Protein AF-A0A1F8JLT3-F1 (afdb_monomer)

Structure (mmCIF, N/CA/C/O backbone):
data_AF-A0A1F8JLT3-F1
#
_entry.id   AF-A0A1F8JLT3-F1
#
loop_
_atom_site.group_PDB
_atom_site.id
_atom_site.type_symbol
_atom_site.label_atom_id
_atom_site.label_alt_id
_atom_site.label_comp_id
_atom_site.label_asym_id
_atom_site.label_entity_id
_atom_site.label_seq_id
_atom_site.pdbx_PDB_ins_code
_atom_site.Cartn_x
_atom_site.Cartn_y
_atom_site.Cartn_z
_atom_site.occupancy
_atom_site.B_iso_or_equiv
_atom_site.auth_seq_id
_atom_site.auth_comp_id
_atom_site.auth_asym_id
_atom_site.auth_atom_id
_atom_site.pdbx_PDB_model_num
ATOM 1 N N . MET A 1 1 ? -5.867 -8.011 -11.764 1.00 58.72 1 MET A N 1
ATOM 2 C CA . MET A 1 1 ? -4.613 -8.764 -11.540 1.00 58.72 1 MET A CA 1
ATOM 3 C C . MET A 1 1 ? -4.093 -8.375 -10.166 1.00 58.72 1 MET A C 1
ATOM 5 O O . MET A 1 1 ? -4.214 -7.196 -9.849 1.00 58.72 1 MET A O 1
ATOM 9 N N . PRO A 1 2 ? -3.633 -9.309 -9.318 1.00 86.50 2 PRO A N 1
ATOM 10 C CA . PRO A 1 2 ? -3.157 -8.950 -7.987 1.00 86.50 2 PRO A CA 1
ATOM 11 C C . PRO A 1 2 ? -1.851 -8.155 -8.093 1.00 86.50 2 PRO A C 1
ATOM 13 O O . PRO A 1 2 ? -0.928 -8.557 -8.801 1.00 86.50 2 PRO A O 1
ATOM 16 N N . PHE A 1 3 ? -1.768 -7.028 -7.391 1.00 95.50 3 PHE A N 1
ATOM 17 C CA . PHE A 1 3 ? -0.506 -6.310 -7.246 1.00 95.50 3 PHE A CA 1
ATOM 18 C C . PHE A 1 3 ? 0.412 -7.078 -6.295 1.00 95.50 3 PHE A C 1
ATOM 20 O O . PHE A 1 3 ? -0.010 -7.484 -5.214 1.00 95.50 3 PHE A O 1
ATOM 27 N N . ILE A 1 4 ? 1.669 -7.275 -6.687 1.00 95.69 4 ILE A N 1
ATOM 28 C CA . ILE A 1 4 ? 2.651 -8.049 -5.912 1.00 95.69 4 ILE A CA 1
ATOM 29 C C . ILE A 1 4 ? 3.620 -7.157 -5.136 1.00 95.69 4 ILE A C 1
ATOM 31 O O . ILE A 1 4 ? 4.160 -7.569 -4.112 1.00 95.69 4 ILE A O 1
ATOM 35 N N . THR A 1 5 ? 3.841 -5.929 -5.608 1.00 96.12 5 THR A N 1
ATOM 36 C CA . THR A 1 5 ? 4.682 -4.928 -4.944 1.00 96.12 5 THR A CA 1
ATOM 37 C C . THR A 1 5 ? 4.103 -3.539 -5.159 1.00 96.12 5 THR A C 1
ATOM 39 O O . THR A 1 5 ? 3.400 -3.293 -6.140 1.00 96.12 5 THR A O 1
ATOM 42 N N . ALA A 1 6 ? 4.389 -2.619 -4.244 1.00 97.00 6 ALA A N 1
ATOM 43 C CA . ALA A 1 6 ? 4.057 -1.216 -4.424 1.00 97.00 6 ALA A CA 1
ATOM 44 C C . ALA A 1 6 ? 5.095 -0.310 -3.756 1.00 97.00 6 ALA A C 1
ATOM 46 O O . ALA A 1 6 ? 5.805 -0.723 -2.836 1.00 97.00 6 ALA A O 1
ATOM 47 N N . LYS A 1 7 ? 5.190 0.941 -4.204 1.00 96.19 7 LYS A N 1
ATOM 48 C CA . LYS A 1 7 ? 6.088 1.941 -3.610 1.00 96.19 7 LYS A CA 1
ATOM 49 C C . LYS A 1 7 ? 5.542 3.355 -3.749 1.00 96.19 7 LYS A C 1
ATOM 51 O O . LYS A 1 7 ? 4.701 3.632 -4.604 1.00 96.19 7 LYS A O 1
ATOM 56 N N . GLU A 1 8 ? 6.066 4.252 -2.925 1.00 96.00 8 GLU A N 1
ATOM 57 C CA . GLU A 1 8 ? 5.862 5.688 -3.083 1.00 96.00 8 GLU A CA 1
ATOM 58 C C . GLU A 1 8 ? 6.399 6.167 -4.438 1.00 96.00 8 GLU A C 1
ATOM 60 O O . GLU A 1 8 ? 7.548 5.903 -4.802 1.00 96.00 8 GLU A O 1
ATOM 65 N N . GLY A 1 9 ? 5.544 6.857 -5.187 1.00 91.25 9 GLY A N 1
ATOM 66 C CA . GLY A 1 9 ? 5.901 7.577 -6.399 1.00 91.25 9 GLY A CA 1
ATOM 67 C C . GLY A 1 9 ? 6.029 9.081 -6.139 1.00 91.25 9 GLY A C 1
ATOM 68 O O . GLY A 1 9 ? 5.569 9.586 -5.107 1.00 91.25 9 GLY A O 1
ATOM 69 N N . PRO A 1 10 ? 6.634 9.830 -7.078 1.00 87.31 10 PRO A N 1
ATOM 70 C CA . PRO A 1 10 ? 6.715 11.280 -6.967 1.00 87.31 10 PRO A CA 1
ATOM 71 C C . PRO A 1 10 ? 5.308 11.896 -6.914 1.00 87.31 10 PRO A C 1
ATOM 73 O O . PRO A 1 10 ? 4.354 11.301 -7.424 1.00 87.31 10 PRO A O 1
ATOM 76 N N . PRO A 1 11 ? 5.146 13.081 -6.311 1.00 84.31 11 PRO A N 1
ATOM 77 C CA . PRO A 1 11 ? 3.884 13.798 -6.387 1.00 84.31 11 PRO A CA 1
ATOM 78 C C . PRO A 1 11 ? 3.574 14.226 -7.829 1.00 84.31 11 PRO A C 1
ATOM 80 O O . PRO A 1 11 ? 4.484 14.424 -8.637 1.00 84.31 11 PRO A O 1
ATOM 83 N N . ASN A 1 12 ? 2.287 14.422 -8.131 1.00 76.06 12 ASN A N 1
ATOM 84 C CA . ASN A 1 12 ? 1.867 15.041 -9.392 1.00 76.06 12 ASN A CA 1
ATOM 85 C C . ASN A 1 12 ? 2.505 16.431 -9.547 1.00 76.06 12 ASN A C 1
ATOM 87 O O . ASN A 1 12 ? 2.750 17.125 -8.556 1.00 76.06 12 ASN A O 1
ATOM 91 N N . VAL A 1 13 ? 2.741 16.867 -10.789 1.00 72.94 13 VAL A N 1
ATOM 92 C CA . VAL A 1 13 ? 3.295 18.200 -11.076 1.00 72.94 13 VAL A CA 1
ATOM 93 C C . VAL A 1 13 ? 2.426 19.274 -10.411 1.00 72.94 13 VAL A C 1
ATOM 95 O O . VAL A 1 13 ? 1.225 19.351 -10.650 1.00 72.94 13 VAL A O 1
ATOM 98 N N . GLY A 1 14 ? 3.031 20.090 -9.543 1.00 74.12 14 GLY A N 1
ATOM 99 C CA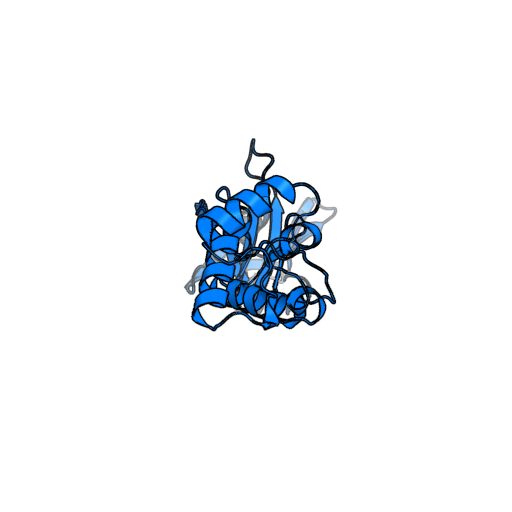 . GLY A 1 14 ? 2.331 21.135 -8.783 1.00 74.12 14 GLY A CA 1
ATOM 100 C C . GLY A 1 14 ? 1.616 20.658 -7.509 1.00 74.12 14 GLY A C 1
ATOM 101 O O . GLY A 1 14 ? 1.111 21.487 -6.754 1.00 74.12 14 GLY A O 1
ATOM 102 N N . SER A 1 15 ? 1.612 19.354 -7.219 1.00 80.19 15 SER A N 1
ATOM 103 C CA . SER A 1 15 ? 1.100 18.780 -5.973 1.00 80.19 15 SER A CA 1
ATOM 104 C C . SER A 1 15 ? 2.231 18.514 -4.976 1.00 80.19 15 SER A C 1
ATOM 106 O O . SER A 1 15 ? 3.380 18.279 -5.342 1.00 80.19 15 SER A O 1
ATOM 108 N N . LYS A 1 16 ? 1.901 18.531 -3.682 1.00 82.94 16 LYS A N 1
ATOM 109 C CA . LYS A 1 16 ? 2.777 18.02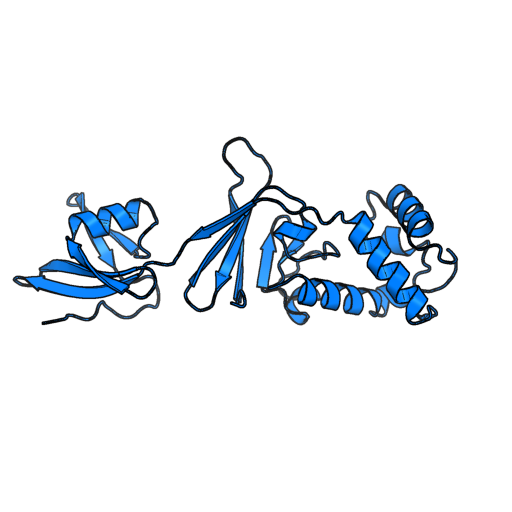7 -2.604 1.00 82.94 16 LYS A CA 1
ATOM 110 C C . LYS A 1 16 ? 2.390 16.615 -2.156 1.00 82.94 16 LYS A C 1
ATOM 112 O O . LYS A 1 16 ? 3.029 16.053 -1.272 1.00 82.94 16 LYS A O 1
ATOM 117 N N . ILE A 1 17 ? 1.312 16.069 -2.715 1.00 87.00 17 ILE A N 1
ATOM 118 C CA . ILE A 1 17 ? 0.771 14.765 -2.346 1.00 87.00 17 ILE A CA 1
ATOM 119 C C . ILE A 1 17 ? 1.458 13.710 -3.204 1.00 87.00 17 ILE A C 1
ATOM 121 O O . ILE A 1 17 ? 1.373 13.764 -4.427 1.00 87.00 17 ILE A O 1
ATOM 125 N N . TYR A 1 18 ? 2.124 12.759 -2.553 1.00 91.88 18 TYR A N 1
ATOM 126 C CA . TYR A 1 18 ? 2.757 11.624 -3.219 1.00 91.88 18 TYR A CA 1
ATOM 127 C C . TYR A 1 18 ? 1.741 10.764 -3.982 1.00 91.88 18 TYR A C 1
ATOM 129 O O . TYR A 1 18 ? 0.573 10.655 -3.591 1.00 91.88 18 TYR A O 1
ATOM 137 N N . THR A 1 19 ? 2.222 10.098 -5.027 1.00 95.44 19 THR A N 1
ATOM 138 C CA . THR A 1 19 ? 1.491 9.034 -5.723 1.00 95.44 19 THR A CA 1
ATOM 139 C C . THR A 1 19 ? 1.901 7.667 -5.186 1.00 95.44 19 THR A C 1
ATOM 141 O O . THR A 1 19 ? 2.877 7.538 -4.443 1.00 95.44 19 THR A O 1
ATOM 144 N N . VAL A 1 20 ? 1.156 6.627 -5.546 1.00 97.38 20 VAL A N 1
ATOM 145 C CA . VAL A 1 20 ? 1.525 5.242 -5.237 1.00 97.38 20 VAL A CA 1
ATOM 146 C C . VAL A 1 20 ? 1.605 4.452 -6.525 1.00 97.38 20 VAL A C 1
ATOM 148 O O . VAL A 1 20 ? 0.670 4.466 -7.316 1.00 97.38 20 VAL A O 1
ATOM 151 N N . GLN A 1 21 ? 2.724 3.764 -6.718 1.00 96.00 21 GLN A N 1
ATOM 152 C CA . GLN A 1 21 ? 2.971 2.906 -7.868 1.00 96.00 21 GLN A CA 1
ATOM 153 C C . GLN A 1 21 ? 2.787 1.455 -7.441 1.00 96.00 21 GLN A C 1
ATOM 155 O O . GLN A 1 21 ? 3.543 0.964 -6.601 1.00 96.00 21 GLN A O 1
ATOM 160 N N . TYR A 1 22 ? 1.791 0.789 -8.008 1.00 96.75 22 TYR A N 1
ATOM 161 C CA . TYR A 1 22 ? 1.525 -0.633 -7.841 1.00 96.75 22 TYR A CA 1
ATOM 162 C C . TYR A 1 22 ? 2.073 -1.407 -9.028 1.00 96.75 22 TYR A C 1
ATOM 164 O O . TYR A 1 22 ? 1.928 -0.942 -10.152 1.00 96.75 22 TYR A O 1
ATOM 172 N N . PHE A 1 23 ? 2.640 -2.588 -8.791 1.00 93.06 23 PHE A N 1
ATOM 173 C CA . PHE A 1 23 ? 3.174 -3.458 -9.837 1.00 93.06 23 PHE A CA 1
ATOM 174 C C . PHE A 1 23 ? 2.537 -4.841 -9.760 1.00 93.06 23 PHE A C 1
ATOM 176 O O . PHE A 1 23 ? 2.460 -5.429 -8.675 1.00 93.06 23 PHE A O 1
ATOM 183 N N . ASP A 1 24 ? 2.093 -5.363 -10.900 1.00 92.00 24 ASP A N 1
ATOM 184 C CA . ASP A 1 24 ? 1.629 -6.746 -11.022 1.00 92.00 24 ASP A CA 1
ATOM 185 C C . ASP A 1 24 ? 2.782 -7.720 -11.339 1.00 92.00 24 ASP A C 1
ATOM 187 O O . ASP A 1 24 ? 3.949 -7.334 -11.439 1.00 92.00 24 ASP A O 1
ATOM 191 N N . GLU A 1 25 ? 2.460 -9.008 -11.463 1.00 87.38 25 GLU A N 1
ATOM 192 C CA . GLU A 1 25 ? 3.425 -10.073 -11.775 1.00 87.38 25 GLU A CA 1
ATOM 193 C C . GLU A 1 25 ? 4.080 -9.951 -13.158 1.00 87.38 25 GLU A C 1
ATOM 195 O O . GLU A 1 25 ? 5.203 -10.415 -13.352 1.00 87.38 25 GLU A O 1
ATOM 200 N N . ASN A 1 26 ? 3.412 -9.282 -14.099 1.00 81.75 26 ASN A N 1
ATOM 201 C CA . ASN A 1 26 ? 3.936 -8.992 -15.432 1.00 81.75 26 ASN A CA 1
ATOM 202 C C . ASN A 1 26 ? 4.780 -7.704 -15.434 1.00 81.75 26 ASN A C 1
ATOM 204 O O . ASN A 1 26 ? 5.395 -7.344 -16.439 1.00 81.75 26 ASN A O 1
ATOM 208 N N . GLY A 1 27 ? 4.837 -7.021 -14.288 1.00 80.94 27 GLY A N 1
ATOM 209 C CA . GLY A 1 27 ? 5.508 -5.751 -14.077 1.00 80.94 27 GLY A CA 1
ATOM 210 C C . GLY A 1 27 ? 4.747 -4.551 -14.631 1.00 80.94 27 GLY A C 1
ATOM 211 O O . GLY A 1 27 ? 5.322 -3.462 -14.644 1.00 80.94 27 GLY A O 1
ATOM 212 N N . ASN A 1 28 ? 3.487 -4.720 -15.049 1.00 87.62 28 ASN A N 1
ATOM 213 C CA . ASN A 1 28 ? 2.622 -3.590 -15.374 1.00 87.62 28 ASN A CA 1
ATOM 214 C C . ASN A 1 28 ? 2.431 -2.738 -14.134 1.00 87.62 28 ASN A C 1
ATOM 216 O O . ASN A 1 28 ? 2.377 -3.251 -13.013 1.00 87.62 28 ASN A O 1
ATOM 220 N N . MET A 1 29 ? 2.288 -1.440 -14.351 1.00 90.69 29 MET A N 1
ATOM 221 C CA . MET A 1 29 ? 2.181 -0.470 -13.286 1.00 90.69 29 MET A CA 1
ATOM 222 C C . MET A 1 29 ? 0.799 0.178 -13.272 1.00 90.69 29 MET A C 1
ATOM 224 O O . MET A 1 29 ? 0.265 0.550 -14.312 1.00 90.69 29 MET A O 1
ATOM 228 N N . VAL A 1 30 ? 0.244 0.373 -12.081 1.00 94.56 30 VAL A N 1
ATOM 229 C CA . VAL A 1 30 ? -0.857 1.315 -11.850 1.00 94.56 30 VAL A CA 1
ATOM 230 C C . VAL A 1 30 ? -0.351 2.430 -10.951 1.00 94.56 30 VAL A C 1
ATOM 232 O O . VAL A 1 30 ? 0.200 2.166 -9.881 1.00 94.56 30 VAL A O 1
ATOM 235 N N . ILE A 1 31 ? -0.537 3.678 -11.368 1.00 94.31 31 ILE A N 1
ATOM 236 C CA . ILE A 1 31 ? -0.246 4.855 -10.553 1.00 94.31 31 ILE A CA 1
ATOM 237 C C . ILE A 1 31 ? -1.555 5.361 -9.962 1.00 94.31 31 ILE A C 1
ATOM 239 O O . ILE A 1 31 ? -2.446 5.780 -10.692 1.00 94.31 31 ILE A O 1
ATOM 243 N N . ARG A 1 32 ? -1.654 5.366 -8.631 1.00 96.75 32 ARG A N 1
ATOM 244 C CA . ARG A 1 32 ? -2.723 6.053 -7.903 1.00 96.75 32 ARG A CA 1
ATOM 245 C C . ARG A 1 32 ? -2.279 7.447 -7.512 1.00 96.75 32 ARG A C 1
ATOM 247 O O . ARG A 1 32 ? -1.306 7.609 -6.767 1.00 96.75 32 ARG A O 1
ATOM 254 N N . SER A 1 33 ? -3.023 8.446 -7.957 1.00 94.56 33 SER A N 1
ATOM 255 C CA . SER A 1 33 ? -2.787 9.847 -7.630 1.00 94.56 33 SER A CA 1
ATOM 256 C C . SER A 1 33 ? -4.051 10.516 -7.093 1.00 94.56 33 SER A C 1
ATOM 258 O O . SER A 1 33 ? -5.149 9.972 -7.202 1.00 94.56 33 SER A O 1
ATOM 260 N N . ASP A 1 34 ? -3.892 11.660 -6.426 1.00 92.69 34 ASP A N 1
ATOM 261 C CA . ASP A 1 34 ? -4.982 12.344 -5.719 1.00 92.69 34 ASP A CA 1
ATOM 262 C C . ASP A 1 34 ? -5.729 11.410 -4.744 1.00 92.69 34 ASP A C 1
ATOM 264 O O . ASP A 1 34 ? -5.133 10.491 -4.176 1.00 92.69 34 ASP A O 1
ATOM 268 N N . GLY A 1 35 ? -7.007 11.667 -4.460 1.00 94.44 35 GLY A N 1
ATOM 269 C CA . GLY A 1 35 ? -7.783 10.871 -3.506 1.00 94.44 35 GLY A CA 1
ATOM 270 C C . GLY A 1 35 ? -7.246 10.938 -2.069 1.00 94.44 35 GLY A C 1
ATOM 271 O O . GLY A 1 35 ? -6.424 11.790 -1.705 1.00 94.44 35 GLY A O 1
ATOM 272 N N . SER A 1 36 ? -7.725 10.040 -1.214 1.00 96.12 36 SER A N 1
ATOM 273 C CA . SER A 1 36 ? -7.246 9.928 0.161 1.00 96.12 36 SER A CA 1
ATOM 274 C C . SER A 1 36 ? -6.054 8.988 0.287 1.00 96.12 36 SER A C 1
ATOM 276 O O . SER A 1 36 ? -5.791 8.134 -0.560 1.00 96.12 36 SER A O 1
ATOM 278 N N . LYS A 1 37 ? -5.323 9.145 1.393 1.00 95.56 37 LYS A N 1
ATOM 279 C CA . LYS A 1 37 ? -4.204 8.269 1.746 1.00 95.56 37 LYS A CA 1
ATOM 280 C C . LYS A 1 37 ? -4.643 6.806 1.879 1.00 95.56 37 LYS A C 1
ATOM 282 O O . LYS A 1 37 ? -3.958 5.926 1.367 1.00 95.56 37 LYS A O 1
ATOM 287 N N . ALA A 1 38 ? -5.793 6.578 2.516 1.00 97.38 38 ALA A N 1
ATOM 288 C CA . ALA A 1 38 ? -6.368 5.250 2.689 1.00 97.38 38 ALA A CA 1
ATOM 289 C C . ALA A 1 38 ? -6.614 4.568 1.334 1.00 97.38 38 ALA A C 1
ATOM 291 O O . ALA A 1 38 ? -6.184 3.433 1.142 1.00 97.38 38 ALA A O 1
ATOM 292 N N . TRP A 1 39 ? -7.200 5.288 0.369 1.00 98.12 39 TRP A N 1
ATOM 293 C CA . TRP A 1 39 ? -7.436 4.770 -0.982 1.00 98.12 39 TRP A CA 1
ATOM 294 C C . TRP A 1 39 ? -6.134 4.526 -1.754 1.00 98.12 39 TRP A C 1
ATOM 296 O O . TRP A 1 39 ? -5.913 3.426 -2.268 1.00 98.12 39 TRP A O 1
ATOM 306 N N . ARG A 1 40 ? -5.223 5.511 -1.789 1.00 97.75 40 ARG A N 1
ATOM 307 C CA . ARG A 1 40 ? -3.945 5.370 -2.510 1.00 97.75 40 ARG A CA 1
ATOM 308 C C . ARG A 1 40 ? -3.134 4.176 -2.032 1.00 97.75 40 ARG A C 1
ATOM 310 O O . ARG A 1 40 ? -2.453 3.577 -2.851 1.00 97.75 40 ARG A O 1
ATOM 317 N N . ASN A 1 41 ? -3.234 3.816 -0.753 1.00 98.25 41 ASN A N 1
ATOM 318 C CA . ASN A 1 41 ? -2.467 2.734 -0.137 1.00 98.25 41 ASN A CA 1
ATOM 319 C C . ASN A 1 41 ? -3.252 1.419 0.025 1.00 98.25 41 ASN A C 1
ATOM 321 O O . ASN A 1 41 ? -2.723 0.488 0.631 1.00 98.25 41 ASN A O 1
ATOM 325 N N . ASN A 1 42 ? -4.509 1.332 -0.434 1.00 98.38 42 ASN A N 1
ATOM 326 C CA . ASN A 1 42 ? -5.396 0.202 -0.114 1.00 98.38 42 ASN A CA 1
ATOM 327 C C . ASN A 1 42 ? -5.442 -0.106 1.394 1.00 98.38 42 ASN A C 1
ATOM 329 O O . ASN A 1 42 ? -5.485 -1.252 1.829 1.0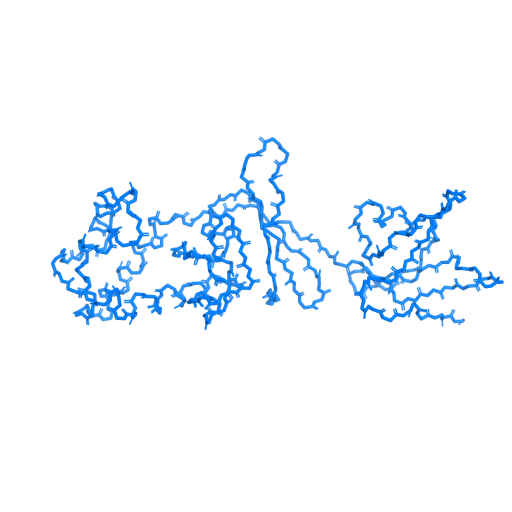0 98.38 42 ASN A O 1
ATOM 333 N N . ASN A 1 43 ? -5.389 0.934 2.220 1.00 98.44 43 ASN A N 1
ATOM 334 C CA . ASN A 1 43 ? -5.210 0.826 3.659 1.00 98.44 43 ASN A CA 1
ATOM 335 C C . ASN A 1 43 ? -6.346 1.564 4.379 1.00 98.44 43 ASN A C 1
ATOM 337 O O . ASN A 1 43 ? -6.147 2.694 4.831 1.00 98.44 43 ASN A O 1
ATOM 341 N N . PRO A 1 44 ? -7.539 0.947 4.501 1.00 97.81 44 PRO A N 1
ATOM 342 C CA . PRO A 1 44 ? -8.707 1.574 5.123 1.00 97.81 44 PRO A CA 1
ATOM 343 C C . PRO A 1 44 ? -8.496 2.003 6.579 1.00 97.81 44 PRO A C 1
ATOM 345 O O . PRO A 1 44 ? -9.218 2.861 7.066 1.00 97.81 44 PRO A O 1
ATOM 348 N N . GLY A 1 45 ? -7.518 1.409 7.272 1.00 97.06 45 GLY A N 1
ATOM 349 C CA . GLY A 1 45 ? -7.156 1.766 8.642 1.00 97.06 45 GLY A CA 1
ATOM 350 C C . GLY A 1 45 ? -5.962 2.716 8.762 1.00 97.06 45 GLY A C 1
ATOM 351 O O . GLY A 1 45 ? -5.540 2.964 9.885 1.00 97.06 45 GLY A O 1
ATOM 352 N N . ASN A 1 46 ? -5.361 3.178 7.657 1.00 97.25 46 ASN A N 1
ATOM 353 C CA . ASN A 1 46 ? -4.098 3.933 7.655 1.00 97.25 46 ASN A CA 1
ATOM 354 C C . ASN A 1 46 ? -3.018 3.325 8.583 1.00 97.25 46 ASN A C 1
ATOM 356 O O . ASN A 1 46 ? -2.296 4.022 9.291 1.00 97.25 46 ASN A O 1
ATOM 360 N N . ILE A 1 47 ? -2.893 1.994 8.572 1.00 97.12 47 ILE A N 1
ATOM 361 C CA . ILE A 1 47 ? -1.912 1.253 9.370 1.00 97.12 47 ILE A CA 1
ATOM 362 C C . ILE A 1 47 ? -0.495 1.693 8.981 1.00 97.12 47 ILE A C 1
ATOM 364 O O . ILE A 1 47 ? -0.110 1.611 7.811 1.00 97.12 47 ILE A O 1
ATOM 368 N N . VAL A 1 48 ? 0.294 2.112 9.972 1.00 95.62 48 VAL A N 1
ATOM 369 C CA . VAL A 1 48 ? 1.693 2.531 9.800 1.00 95.62 48 VAL A CA 1
ATOM 370 C C . VAL A 1 48 ? 2.557 1.364 9.320 1.00 95.62 48 VAL A C 1
ATOM 372 O O . VAL A 1 48 ? 2.443 0.233 9.805 1.00 95.62 48 VAL A O 1
ATOM 375 N N . TYR A 1 49 ? 3.456 1.640 8.376 1.00 95.94 49 TYR A N 1
ATOM 376 C CA . TYR A 1 49 ? 4.380 0.631 7.875 1.00 95.94 49 TYR A CA 1
ATOM 377 C C . TYR A 1 49 ? 5.568 0.416 8.813 1.00 95.94 49 TYR A C 1
ATOM 379 O O . TYR A 1 49 ? 6.208 1.353 9.283 1.00 95.94 49 TYR A O 1
ATOM 387 N N . ASN A 1 50 ? 5.932 -0.849 8.997 1.00 90.31 50 ASN A N 1
ATOM 388 C CA . ASN A 1 50 ? 7.224 -1.258 9.528 1.00 90.31 50 ASN A CA 1
ATOM 389 C C . ASN A 1 50 ? 7.667 -2.500 8.743 1.00 90.31 50 ASN A C 1
ATOM 391 O O . ASN A 1 50 ? 6.904 -3.460 8.640 1.00 90.31 50 ASN A O 1
ATOM 395 N N . SER A 1 51 ? 8.891 -2.486 8.206 1.00 76.38 51 SER A N 1
ATOM 396 C CA . SER A 1 51 ? 9.419 -3.508 7.286 1.00 76.38 51 SER A CA 1
ATOM 397 C C . SER A 1 51 ? 9.531 -4.914 7.881 1.00 76.38 51 SER A C 1
ATOM 399 O O . SER A 1 51 ? 9.617 -5.888 7.141 1.00 76.38 51 SER A O 1
ATOM 401 N N . ARG A 1 52 ? 9.499 -5.048 9.210 1.00 82.94 52 ARG A N 1
ATOM 402 C CA . ARG A 1 52 ? 9.404 -6.340 9.923 1.00 82.94 52 ARG A CA 1
ATOM 403 C C . ARG A 1 52 ? 8.174 -6.395 10.833 1.00 82.94 52 ARG A C 1
ATOM 405 O O . ARG A 1 52 ? 8.097 -7.173 11.786 1.00 82.94 52 ARG A O 1
ATOM 412 N N . GLY A 1 53 ? 7.230 -5.499 10.578 1.00 92.31 53 GLY A N 1
ATOM 413 C CA . GLY A 1 53 ? 6.116 -5.197 11.451 1.00 92.31 53 GLY A CA 1
ATOM 414 C C . GLY A 1 53 ? 4.872 -6.026 11.185 1.00 92.31 53 GLY A C 1
ATOM 415 O O . GLY A 1 53 ? 4.845 -6.976 10.406 1.00 92.31 53 GLY A O 1
ATOM 416 N N . PHE A 1 54 ? 3.819 -5.615 11.880 1.00 96.19 54 PHE A N 1
ATOM 417 C CA . PHE A 1 54 ? 2.486 -6.192 11.804 1.00 96.19 54 PHE A CA 1
ATOM 418 C C . PHE A 1 54 ? 1.921 -6.191 10.374 1.00 96.19 54 PHE A C 1
ATOM 420 O O . PHE A 1 54 ? 1.494 -7.235 9.898 1.00 96.19 54 PHE A O 1
ATOM 427 N N . ALA A 1 55 ? 1.993 -5.055 9.670 1.00 97.00 55 ALA A N 1
ATOM 428 C CA . ALA A 1 55 ? 1.400 -4.908 8.340 1.00 97.00 55 ALA A CA 1
ATOM 429 C C . ALA A 1 55 ? 1.999 -5.876 7.302 1.00 97.00 55 ALA A C 1
ATOM 431 O O . ALA A 1 55 ? 1.260 -6.488 6.539 1.00 97.00 55 ALA A O 1
ATOM 432 N N . VAL A 1 56 ? 3.322 -6.086 7.319 1.00 96.75 56 VAL A N 1
ATOM 433 C CA . VAL A 1 56 ? 4.004 -7.036 6.416 1.00 96.75 56 VAL A CA 1
ATOM 434 C C . VAL A 1 56 ? 3.523 -8.469 6.653 1.00 96.75 56 VAL A C 1
ATOM 436 O O . VAL A 1 56 ? 3.228 -9.185 5.703 1.00 96.75 56 VAL A O 1
ATOM 439 N N . ARG A 1 57 ? 3.339 -8.878 7.917 1.00 97.31 57 ARG A N 1
ATOM 440 C CA . ARG A 1 57 ? 2.780 -10.203 8.257 1.00 97.31 57 ARG A CA 1
ATOM 441 C C . ARG A 1 57 ? 1.312 -10.372 7.858 1.00 97.31 57 ARG A C 1
ATOM 443 O O . ARG A 1 57 ? 0.786 -11.477 7.964 1.00 97.31 57 ARG A O 1
ATOM 450 N N . HIS A 1 58 ? 0.645 -9.298 7.447 1.00 97.88 58 HIS A N 1
ATOM 451 C CA . HIS A 1 58 ? -0.756 -9.286 7.027 1.00 97.88 58 HIS A CA 1
ATOM 452 C C . HIS A 1 58 ? -0.924 -8.774 5.594 1.00 97.88 58 HIS A C 1
ATOM 454 O O . HIS A 1 58 ? -1.964 -8.225 5.248 1.00 97.88 58 HIS A O 1
ATOM 460 N N . GLY A 1 59 ? 0.097 -8.977 4.758 1.00 97.31 59 GLY A N 1
ATOM 461 C CA . GLY A 1 59 ? -0.022 -8.807 3.313 1.00 97.31 59 GLY A CA 1
ATOM 462 C C . GLY A 1 59 ? 0.328 -7.420 2.790 1.00 97.31 59 GLY A C 1
ATOM 463 O O . GLY A 1 59 ? -0.011 -7.120 1.653 1.00 97.31 59 GLY A O 1
ATOM 464 N N . ALA A 1 60 ? 0.993 -6.561 3.567 1.00 98.12 60 ALA A N 1
ATOM 465 C CA . ALA A 1 60 ? 1.526 -5.323 3.004 1.00 98.12 60 ALA A CA 1
ATOM 466 C C . ALA A 1 60 ? 2.609 -5.624 1.950 1.00 98.12 60 ALA A C 1
ATOM 468 O O . ALA A 1 60 ? 3.538 -6.389 2.208 1.00 98.12 60 ALA A O 1
ATOM 469 N N . ILE A 1 61 ? 2.504 -4.970 0.795 1.00 97.81 61 ILE A N 1
ATOM 470 C CA . ILE A 1 61 ? 3.373 -5.135 -0.384 1.00 97.81 61 ILE A CA 1
ATOM 471 C C . ILE A 1 61 ? 4.290 -3.926 -0.623 1.00 97.81 61 ILE A C 1
ATOM 473 O O . ILE A 1 61 ? 5.018 -3.871 -1.614 1.00 97.81 61 ILE A O 1
ATOM 477 N N . GLY A 1 62 ? 4.239 -2.932 0.265 1.00 97.44 62 GLY A N 1
ATOM 478 C CA . GLY A 1 62 ? 4.982 -1.689 0.118 1.00 97.44 62 GLY A CA 1
ATOM 479 C C . GLY A 1 62 ? 4.683 -0.669 1.206 1.00 97.44 62 GLY A C 1
ATOM 480 O O . GLY A 1 62 ? 3.954 -0.941 2.165 1.00 97.44 62 GLY A O 1
ATOM 481 N N . SER A 1 63 ? 5.229 0.532 1.030 1.00 97.56 63 SER A N 1
ATOM 482 C CA . SER A 1 63 ? 4.916 1.689 1.863 1.00 97.56 63 SER A CA 1
ATOM 483 C C . SER A 1 63 ? 4.949 3.008 1.092 1.00 97.56 63 SER A C 1
ATOM 485 O O . SER A 1 63 ? 5.707 3.160 0.132 1.00 97.56 63 SER A O 1
ATOM 487 N N . ALA A 1 64 ? 4.113 3.954 1.528 1.00 96.56 64 ALA A N 1
ATOM 488 C CA . ALA A 1 64 ? 4.108 5.339 1.062 1.00 96.56 64 ALA A CA 1
ATOM 489 C C . ALA A 1 64 ? 3.549 6.287 2.134 1.00 96.56 64 ALA A C 1
ATOM 491 O O . ALA A 1 64 ? 2.592 5.974 2.852 1.00 96.56 64 ALA A O 1
ATOM 492 N N . GLY A 1 65 ? 4.169 7.456 2.284 1.00 93.62 65 GLY A N 1
ATOM 493 C CA . GLY A 1 65 ? 3.842 8.467 3.286 1.00 93.62 65 GLY A CA 1
ATOM 494 C C . GLY A 1 65 ? 3.807 7.930 4.716 1.00 93.62 65 GLY A C 1
ATOM 495 O O . GLY A 1 65 ? 2.923 8.318 5.483 1.00 93.62 65 GLY A O 1
ATOM 496 N N . GLY A 1 66 ? 4.704 6.989 5.032 1.00 93.94 66 GLY A N 1
ATOM 497 C CA . GLY A 1 66 ? 4.800 6.307 6.328 1.00 93.94 66 GLY A CA 1
ATOM 498 C C . GLY A 1 66 ? 3.770 5.195 6.572 1.00 93.94 66 GLY A C 1
ATOM 499 O O . GLY A 1 66 ? 3.849 4.514 7.593 1.00 93.94 66 GLY A O 1
ATOM 500 N N . MET A 1 67 ? 2.829 4.969 5.655 1.00 96.56 67 MET A N 1
ATOM 501 C CA . MET A 1 67 ? 1.777 3.959 5.807 1.00 96.56 67 MET A CA 1
ATOM 502 C C . MET A 1 67 ? 2.075 2.708 4.992 1.00 96.56 67 MET A C 1
ATOM 504 O O . MET A 1 67 ? 2.792 2.759 3.992 1.00 96.56 67 MET A O 1
ATOM 508 N N . ALA A 1 68 ? 1.522 1.578 5.427 1.00 98.31 68 ALA A N 1
ATOM 509 C CA . ALA A 1 68 ? 1.587 0.332 4.679 1.00 98.31 68 ALA A CA 1
ATOM 510 C C . ALA A 1 68 ? 0.714 0.417 3.426 1.00 98.31 68 ALA A C 1
ATOM 512 O O . ALA A 1 68 ? -0.367 1.006 3.475 1.00 98.31 68 ALA A O 1
ATOM 513 N N . ILE A 1 69 ? 1.179 -0.192 2.338 1.00 98.56 69 ILE A N 1
ATOM 514 C CA . ILE A 1 69 ? 0.400 -0.398 1.118 1.00 98.56 69 ILE A CA 1
ATOM 515 C C . ILE A 1 69 ? -0.015 -1.866 1.048 1.00 98.56 69 ILE A C 1
ATOM 517 O O . ILE A 1 69 ? 0.839 -2.742 1.191 1.00 98.56 69 ILE A O 1
ATOM 521 N N . PHE A 1 70 ? -1.295 -2.136 0.807 1.00 98.44 70 PHE A N 1
ATOM 522 C CA . PHE A 1 70 ? -1.834 -3.487 0.617 1.00 98.44 70 PHE A CA 1
ATOM 523 C C . PHE A 1 70 ? -2.169 -3.751 -0.862 1.00 98.44 70 PHE A C 1
ATOM 525 O O . PHE A 1 70 ? -2.370 -2.801 -1.621 1.00 98.44 70 PHE A O 1
ATOM 532 N N . PRO A 1 71 ? -2.226 -5.019 -1.306 1.00 97.81 71 PRO A N 1
ATOM 533 C CA . PRO A 1 71 ? -2.521 -5.356 -2.700 1.00 97.81 71 PRO A CA 1
ATOM 534 C C . PRO A 1 71 ? -3.936 -4.950 -3.116 1.00 97.81 71 PRO A C 1
ATOM 536 O O . PRO A 1 71 ? -4.161 -4.585 -4.264 1.00 97.81 71 PRO A O 1
ATOM 539 N N . ASP A 1 72 ? -4.876 -4.959 -2.175 1.00 97.62 72 ASP A N 1
ATOM 540 C CA . ASP A 1 72 ? -6.261 -4.558 -2.373 1.00 97.62 72 ASP A CA 1
ATOM 541 C C . ASP A 1 72 ? -6.884 -4.093 -1.048 1.00 97.62 72 ASP A C 1
ATOM 543 O O . ASP A 1 72 ? -6.343 -4.313 0.043 1.00 97.62 72 ASP A O 1
ATOM 547 N N . GLU A 1 73 ? -8.031 -3.423 -1.152 1.00 97.19 73 GLU A N 1
ATOM 548 C CA . GLU A 1 73 ? -8.783 -2.907 -0.006 1.00 97.19 73 GLU A CA 1
ATOM 549 C C . GLU A 1 73 ? -9.167 -4.011 0.992 1.00 97.19 73 GLU A C 1
ATOM 551 O O . GLU A 1 73 ? -9.094 -3.807 2.206 1.00 97.19 73 GLU A O 1
ATOM 556 N N . SER A 1 74 ? -9.557 -5.190 0.495 1.00 97.75 74 SER A N 1
ATOM 557 C CA . SER A 1 74 ? -9.983 -6.325 1.325 1.00 97.75 74 SER A CA 1
ATOM 558 C C . SER A 1 74 ? -8.857 -6.791 2.246 1.00 97.75 74 SER A C 1
ATOM 560 O O . SER A 1 74 ? -9.068 -7.011 3.441 1.00 97.75 74 SER A O 1
ATOM 562 N N . THR A 1 75 ? -7.641 -6.871 1.717 1.00 98.44 75 THR A N 1
ATOM 563 C CA . THR A 1 75 ? -6.441 -7.249 2.459 1.00 98.44 75 THR A CA 1
ATOM 564 C C . THR A 1 75 ? -6.120 -6.205 3.529 1.00 98.44 75 THR A C 1
ATOM 566 O O . THR A 1 75 ? -5.922 -6.557 4.695 1.00 98.44 75 THR A O 1
ATOM 569 N N . GLY A 1 76 ? -6.165 -4.912 3.188 1.00 98.19 76 GLY A N 1
ATOM 570 C CA . GLY A 1 76 ? -5.972 -3.835 4.165 1.00 98.19 76 GLY A CA 1
ATOM 571 C C . GLY A 1 76 ? -7.032 -3.818 5.272 1.00 98.19 76 GLY A C 1
ATOM 572 O O . GLY A 1 76 ? -6.716 -3.624 6.448 1.00 98.19 76 GLY A O 1
ATOM 573 N N . ARG A 1 77 ? -8.292 -4.100 4.927 1.00 98.31 77 ARG A N 1
ATOM 574 C CA . ARG A 1 77 ? -9.401 -4.238 5.883 1.00 98.31 77 ARG A CA 1
ATOM 575 C C . ARG A 1 77 ? -9.201 -5.424 6.825 1.00 98.31 77 ARG A C 1
ATOM 577 O O . ARG A 1 77 ? -9.419 -5.299 8.031 1.00 98.31 77 ARG A O 1
ATOM 584 N N . GLN A 1 78 ? -8.756 -6.568 6.309 1.00 98.56 78 GLN A N 1
ATOM 585 C CA . GLN A 1 78 ? -8.422 -7.729 7.137 1.00 98.56 78 GLN A CA 1
ATOM 586 C C . GLN A 1 78 ? -7.260 -7.427 8.090 1.00 98.56 78 GLN A C 1
ATOM 588 O O . GLN A 1 78 ? -7.321 -7.805 9.263 1.00 98.56 78 GLN A O 1
ATOM 593 N N . ALA A 1 79 ? -6.249 -6.680 7.637 1.00 98.44 79 ALA A N 1
ATOM 594 C CA . ALA A 1 79 ? -5.163 -6.224 8.498 1.00 98.44 79 ALA A CA 1
ATOM 595 C C . ALA A 1 79 ? -5.665 -5.300 9.623 1.00 98.44 79 ALA A C 1
ATOM 597 O O . ALA A 1 79 ? -5.240 -5.458 10.769 1.00 98.44 79 ALA A O 1
ATOM 598 N N . LEU A 1 80 ? -6.612 -4.396 9.344 1.00 98.31 80 LEU A N 1
ATOM 599 C CA . LEU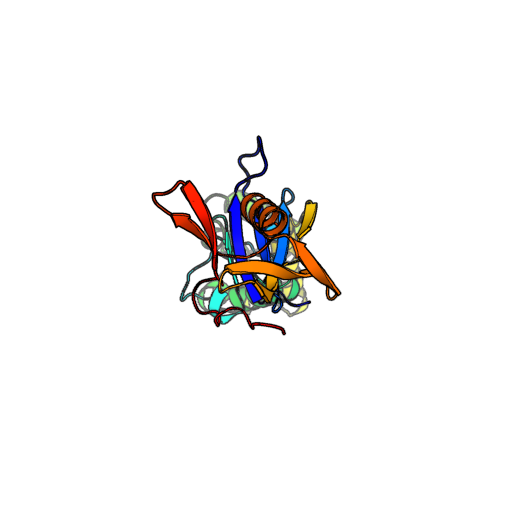 A 1 80 ? -7.258 -3.563 10.368 1.00 98.31 80 LEU A CA 1
ATOM 600 C C . LEU A 1 80 ? -8.003 -4.417 11.403 1.00 98.31 80 LEU A C 1
ATOM 602 O O . LEU A 1 80 ? -7.810 -4.246 12.608 1.00 98.31 80 LEU A O 1
ATOM 606 N N . ILE A 1 81 ? -8.813 -5.377 10.951 1.00 98.50 81 ILE A N 1
ATOM 607 C CA . ILE A 1 81 ? -9.533 -6.302 11.841 1.00 98.50 81 ILE A CA 1
ATOM 608 C C . ILE A 1 81 ? -8.550 -7.058 12.741 1.00 98.50 81 ILE A C 1
ATOM 610 O O . ILE A 1 81 ? -8.768 -7.166 13.950 1.00 98.50 81 ILE A O 1
ATOM 614 N N . ALA A 1 82 ? -7.460 -7.570 12.169 1.00 98.31 82 ALA A N 1
ATOM 615 C CA . ALA A 1 82 ? -6.431 -8.270 12.922 1.00 98.31 82 ALA A CA 1
ATOM 616 C C . ALA A 1 82 ? -5.731 -7.346 13.935 1.00 98.31 82 ALA A C 1
ATOM 618 O O . ALA A 1 82 ? -5.446 -7.778 15.052 1.00 98.31 82 ALA A O 1
ATOM 619 N N . LEU A 1 83 ? -5.514 -6.068 13.594 1.00 97.69 83 LEU A N 1
ATOM 620 C CA . LEU A 1 83 ? -4.836 -5.098 14.459 1.00 97.69 83 LEU A CA 1
ATOM 621 C C . LEU A 1 83 ? -5.642 -4.866 15.735 1.00 97.69 83 LEU A C 1
ATOM 623 O O . LEU A 1 83 ? -5.112 -4.985 16.842 1.00 97.69 83 LEU A O 1
ATOM 627 N N . LEU A 1 84 ? -6.942 -4.619 15.570 1.00 97.81 84 LEU A N 1
ATOM 628 C CA . LEU A 1 84 ? -7.889 -4.402 16.665 1.00 97.81 84 LEU A CA 1
ATOM 629 C C . LEU A 1 84 ? -8.054 -5.644 17.559 1.00 97.81 84 LEU A C 1
ATOM 631 O O . LEU A 1 84 ? -8.454 -5.526 18.717 1.00 97.81 84 LEU A O 1
ATOM 635 N N . LYS A 1 85 ? -7.704 -6.833 17.049 1.00 97.38 85 LYS A N 1
ATOM 636 C CA . LYS A 1 85 ? -7.690 -8.101 17.793 1.00 97.38 85 LYS A CA 1
ATOM 637 C C . LYS A 1 85 ? -6.358 -8.410 18.484 1.00 97.38 85 LYS A C 1
ATOM 639 O O . LYS A 1 85 ? -6.264 -9.414 19.184 1.00 97.38 85 LYS A O 1
ATOM 644 N N . THR A 1 86 ? -5.329 -7.580 18.342 1.00 97.25 86 THR A N 1
ATOM 645 C CA . THR A 1 86 ? -4.092 -7.767 19.116 1.00 97.25 86 THR A CA 1
ATOM 646 C C . THR A 1 86 ? -4.308 -7.406 20.589 1.00 97.25 86 THR A C 1
ATOM 648 O O . THR A 1 86 ? -5.137 -6.553 20.916 1.00 97.25 86 THR A O 1
ATOM 651 N N . ALA A 1 87 ? -3.531 -8.014 21.494 1.00 96.12 87 ALA A N 1
ATOM 652 C CA . ALA A 1 87 ? -3.636 -7.788 22.944 1.00 96.12 87 ALA A CA 1
ATOM 653 C C . ALA A 1 87 ? -3.530 -6.303 23.340 1.00 96.12 87 ALA A C 1
ATOM 655 O O . ALA A 1 87 ? -4.098 -5.851 24.334 1.00 96.12 87 ALA A O 1
ATOM 656 N N . ASP A 1 88 ? -2.805 -5.539 22.531 1.00 94.25 88 ASP A N 1
ATOM 657 C CA . ASP A 1 88 ? -2.542 -4.126 22.727 1.00 94.25 88 ASP A CA 1
ATOM 658 C C . ASP A 1 88 ? -3.742 -3.218 22.450 1.00 94.25 88 ASP A C 1
ATOM 660 O O . ASP A 1 88 ? -3.828 -2.149 23.054 1.00 94.25 88 ASP A O 1
ATOM 664 N N . TYR A 1 89 ? -4.656 -3.650 21.579 1.00 97.00 89 TYR A N 1
ATOM 665 C CA . TYR A 1 89 ? -5.905 -2.950 21.278 1.00 97.00 89 TYR A CA 1
ATOM 666 C C . TYR A 1 89 ? -7.081 -3.547 22.046 1.00 97.00 89 TYR A C 1
ATOM 668 O O . TYR A 1 89 ? -7.880 -2.814 22.612 1.00 97.00 89 TYR A O 1
ATOM 676 N N . GLN A 1 90 ? -7.149 -4.872 22.168 1.00 97.19 90 GLN A N 1
ATOM 677 C CA . GLN A 1 90 ? -8.248 -5.582 22.827 1.00 97.19 90 GLN A CA 1
ATOM 678 C C . GLN A 1 90 ? -8.548 -5.127 24.264 1.00 97.19 90 GLN A C 1
ATOM 680 O O . GLN A 1 90 ? -9.690 -5.224 24.719 1.00 97.19 90 GLN A O 1
ATOM 685 N N . LYS A 1 91 ? -7.528 -4.648 24.985 1.00 97.62 91 LYS A N 1
ATOM 686 C CA . LYS A 1 91 ? -7.641 -4.144 26.361 1.00 97.62 91 LYS A CA 1
ATOM 687 C C . LYS A 1 91 ? -8.108 -2.689 26.469 1.00 97.62 91 LYS A C 1
ATOM 689 O O . LYS A 1 91 ? -8.335 -2.237 27.584 1.00 97.62 91 LYS A O 1
ATOM 694 N N . LEU A 1 92 ? -8.200 -1.961 25.357 1.00 98.19 92 LEU A N 1
ATOM 695 C CA . LEU A 1 92 ? -8.640 -0.568 25.337 1.00 98.19 92 LEU A CA 1
ATOM 696 C C . LEU A 1 92 ? -10.164 -0.497 25.368 1.00 98.19 92 LEU A C 1
ATOM 698 O O . LEU A 1 92 ? -10.842 -1.356 24.796 1.00 98.19 92 LEU A O 1
ATOM 702 N N . SER A 1 93 ? -10.693 0.540 26.013 1.00 98.38 93 SER A N 1
ATOM 703 C CA . SER A 1 93 ? -12.081 0.948 25.813 1.00 98.38 93 SER A CA 1
ATOM 704 C C . SER A 1 93 ? -12.247 1.595 24.433 1.00 98.38 93 SER A C 1
ATOM 706 O O . SER A 1 93 ? -11.270 2.040 23.820 1.00 98.38 93 SER A O 1
ATOM 708 N N . VAL A 1 94 ? -13.484 1.682 23.937 1.00 98.00 94 VAL A N 1
ATOM 709 C CA . VAL A 1 94 ? -13.784 2.426 22.700 1.00 98.00 94 VAL A CA 1
ATOM 710 C C . VAL A 1 94 ? -13.310 3.885 22.811 1.00 98.00 94 VAL A C 1
ATOM 712 O O . VAL A 1 94 ? -12.799 4.439 21.839 1.00 98.00 94 VAL A O 1
ATOM 715 N N . SER A 1 95 ? -13.422 4.495 23.995 1.00 97.56 95 SER A N 1
ATOM 716 C CA . SER A 1 95 ? -12.958 5.861 24.259 1.00 97.56 95 SER A CA 1
ATOM 717 C C . SER A 1 95 ? -11.428 5.993 24.320 1.00 97.56 95 SER A C 1
ATOM 719 O O . SER A 1 95 ? -10.895 7.049 23.976 1.00 97.56 95 SER A O 1
ATOM 721 N N . ASP A 1 96 ? -10.699 4.949 24.717 1.00 97.69 96 ASP A N 1
ATOM 722 C CA . ASP A 1 96 ? -9.232 4.998 24.841 1.00 97.69 96 ASP A CA 1
ATOM 723 C C . ASP A 1 96 ? -8.500 4.623 23.548 1.00 97.69 96 ASP A C 1
ATOM 725 O O . ASP A 1 96 ? -7.348 5.017 23.362 1.00 97.69 96 ASP A O 1
ATOM 729 N N . LEU A 1 97 ? -9.152 3.895 22.631 1.00 97.12 97 LEU A N 1
ATOM 730 C CA . LEU A 1 97 ? -8.566 3.500 21.343 1.00 97.12 97 LEU A CA 1
ATOM 731 C C . LEU A 1 97 ? -7.878 4.661 20.597 1.00 97.12 97 LEU A C 1
ATOM 733 O O . LEU A 1 97 ? -6.738 4.467 20.163 1.00 97.12 97 LEU A O 1
ATOM 737 N N . PRO A 1 98 ? -8.489 5.855 20.465 1.00 96.81 98 PRO A N 1
ATOM 738 C CA . PRO A 1 98 ? -7.907 6.958 19.705 1.00 96.81 98 PRO A CA 1
ATOM 739 C C . PRO A 1 98 ? -6.551 7.449 20.218 1.00 96.81 98 PRO A C 1
ATOM 741 O O . PRO A 1 98 ? -5.721 7.847 19.410 1.00 96.81 98 PRO A O 1
ATOM 744 N N . GLU A 1 99 ? -6.277 7.359 21.524 1.00 95.94 99 GLU A N 1
ATOM 745 C CA . GLU A 1 99 ? -4.978 7.761 22.096 1.00 95.94 99 GLU A CA 1
ATOM 746 C C . GLU A 1 99 ? -3.826 6.891 21.582 1.00 95.94 99 GLU A C 1
ATOM 748 O O . GLU A 1 99 ? -2.689 7.349 21.454 1.00 95.94 99 GLU A O 1
ATOM 753 N N . LYS A 1 100 ? -4.117 5.618 21.288 1.00 93.56 100 LYS A N 1
ATOM 754 C CA . LYS A 1 100 ? -3.151 4.692 20.692 1.00 93.56 100 LYS A CA 1
ATOM 755 C C . LYS A 1 100 ? -3.133 4.798 19.168 1.00 93.56 100 LYS A C 1
ATOM 757 O O . LYS A 1 100 ? -2.070 4.633 18.577 1.00 93.56 100 LYS A O 1
ATOM 762 N N . TYR A 1 101 ? -4.292 5.032 18.555 1.00 90.50 101 TYR A N 1
ATOM 763 C CA . TYR A 1 101 ? -4.469 4.997 17.103 1.00 90.50 101 TYR A CA 1
ATOM 764 C C . TYR A 1 101 ? -3.931 6.261 16.414 1.00 90.50 101 TYR A C 1
ATOM 766 O O . TYR A 1 101 ? -3.138 6.163 15.482 1.00 90.50 101 TYR A O 1
ATOM 774 N N . ASP A 1 102 ? -4.308 7.441 16.913 1.00 90.06 102 ASP A N 1
ATOM 775 C CA . ASP A 1 102 ? -3.843 8.745 16.436 1.00 90.06 102 ASP A CA 1
ATOM 776 C C . ASP A 1 102 ? -3.743 9.719 17.617 1.00 90.06 102 ASP A C 1
ATOM 778 O O . ASP A 1 102 ? -4.626 10.539 17.875 1.00 90.06 102 ASP A O 1
ATOM 782 N N . LYS A 1 103 ? -2.622 9.635 18.340 1.00 89.12 103 LYS A N 1
ATOM 783 C CA . LYS A 1 103 ? -2.351 10.467 19.520 1.00 89.12 103 LYS A CA 1
ATOM 784 C C . LYS A 1 103 ? -2.456 11.971 19.236 1.00 89.12 103 LYS A C 1
ATOM 786 O O . LYS A 1 103 ? -2.774 12.738 20.140 1.00 89.12 103 LYS A O 1
ATOM 791 N N . HIS A 1 104 ? -2.173 12.414 18.011 1.00 91.38 104 HIS A N 1
ATOM 792 C CA . HIS A 1 104 ? -2.191 13.838 17.673 1.00 91.38 104 HIS A CA 1
ATOM 793 C C . HIS A 1 104 ? -3.615 14.381 17.513 1.00 91.38 104 HIS A C 1
ATOM 795 O O . HIS A 1 104 ? -3.844 15.549 17.820 1.00 91.38 104 HIS A O 1
ATOM 801 N N . ASN A 1 105 ? -4.568 13.536 17.103 1.00 93.00 105 ASN A N 1
ATOM 802 C CA . ASN A 1 105 ? -5.968 13.916 16.890 1.00 93.00 105 ASN A CA 1
ATOM 803 C C . ASN A 1 105 ? -6.953 13.182 17.815 1.00 93.00 105 ASN A C 1
ATOM 805 O O . ASN A 1 105 ? -8.161 13.207 17.570 1.00 93.00 105 ASN A O 1
ATOM 809 N N . ALA A 1 106 ? -6.465 12.547 18.885 1.00 95.44 106 ALA A N 1
ATOM 810 C CA . ALA A 1 106 ? -7.224 11.595 19.697 1.00 95.44 106 ALA A CA 1
ATOM 811 C C . ALA A 1 106 ? -8.583 12.128 20.183 1.00 95.44 106 ALA A C 1
ATOM 813 O O . ALA A 1 106 ? -9.578 11.407 20.127 1.00 95.44 106 ALA A O 1
ATOM 814 N N . THR A 1 107 ? -8.663 13.395 20.606 1.00 96.69 107 THR A N 1
ATOM 815 C CA . THR A 1 107 ? -9.917 14.022 21.063 1.00 96.69 107 THR A CA 1
ATOM 816 C C . THR A 1 107 ? -10.981 14.073 19.968 1.00 96.69 107 THR A C 1
ATOM 818 O O . THR A 1 107 ? -12.126 13.676 20.193 1.00 96.69 107 THR A O 1
ATOM 821 N N . GLU A 1 108 ? -10.613 14.548 18.780 1.00 97.00 108 GLU A N 1
ATOM 822 C CA . GLU A 1 108 ? -11.547 14.681 17.662 1.00 97.00 108 GLU A CA 1
ATOM 823 C C . GLU A 1 108 ? -11.903 13.310 17.084 1.00 97.00 108 GLU A C 1
ATOM 825 O O . GLU A 1 108 ? -13.074 13.007 16.847 1.00 97.00 108 GLU A O 1
ATOM 830 N N . TYR A 1 109 ? -10.904 12.435 16.971 1.00 97.31 109 TYR A N 1
ATOM 831 C CA . TYR A 1 109 ? -11.090 11.057 16.543 1.00 97.31 109 TYR A CA 1
ATOM 832 C C . TYR A 1 109 ? -12.059 10.322 17.477 1.00 97.31 109 TYR A C 1
ATOM 834 O O . TYR A 1 109 ? -13.010 9.701 17.008 1.00 97.31 109 TYR A O 1
ATOM 842 N N . ARG A 1 110 ? -11.901 10.452 18.803 1.00 98.12 110 ARG A N 1
ATOM 843 C CA . ARG A 1 110 ? -12.831 9.902 19.807 1.00 98.12 110 ARG A CA 1
ATOM 844 C C . ARG A 1 110 ? -14.254 10.395 19.584 1.00 98.12 110 ARG A C 1
ATOM 846 O O . ARG A 1 110 ? -15.185 9.590 19.558 1.00 98.12 110 ARG A O 1
ATOM 853 N N . ARG A 1 111 ? -14.434 11.705 19.397 1.00 98.19 111 ARG A N 1
ATOM 854 C CA . ARG A 1 111 ? -15.750 12.313 19.158 1.00 98.19 111 ARG A CA 1
ATOM 855 C C . ARG A 1 111 ? -16.415 11.726 17.911 1.00 98.19 111 ARG A C 1
ATOM 857 O O . ARG A 1 111 ? -17.586 11.345 17.964 1.00 98.19 111 ARG A O 1
ATOM 864 N N . MET A 1 112 ? -15.678 11.623 16.805 1.00 98.06 112 MET A N 1
ATOM 865 C CA . MET A 1 112 ? -16.180 11.034 15.561 1.00 98.06 112 MET A CA 1
ATOM 866 C C . MET A 1 112 ? -16.476 9.541 15.719 1.00 98.06 112 MET A C 1
ATOM 868 O O . MET A 1 112 ? -17.549 9.093 15.318 1.00 98.06 112 MET A O 1
ATOM 872 N N . LEU A 1 113 ? -15.578 8.787 16.356 1.00 98.31 113 LEU A N 1
ATOM 873 C CA . LEU A 1 113 ? -15.702 7.346 16.560 1.00 98.31 113 LEU A CA 1
ATOM 874 C C . LEU A 1 113 ? -16.963 6.999 17.344 1.00 98.31 113 LEU A C 1
ATOM 876 O O . LEU A 1 113 ? -17.748 6.162 16.899 1.00 98.31 113 LEU A O 1
ATOM 880 N N . LEU A 1 114 ? -17.207 7.678 18.466 1.00 98.31 114 LEU A N 1
ATOM 881 C CA . LEU A 1 114 ? -18.412 7.479 19.275 1.00 98.31 114 LEU A CA 1
ATOM 882 C C . LEU A 1 114 ? -19.672 7.924 18.524 1.00 98.31 114 LEU A C 1
ATOM 884 O O . LEU A 1 114 ? -20.692 7.233 18.544 1.00 98.31 114 LEU A O 1
ATOM 888 N N . SER A 1 115 ? -19.595 9.045 17.802 1.00 98.38 115 SER A N 1
ATOM 889 C CA . SER A 1 115 ? -20.721 9.553 17.017 1.00 98.38 115 SER A CA 1
ATOM 890 C C . SER A 1 115 ? -21.122 8.611 15.878 1.00 98.38 115 SER A C 1
ATOM 892 O O . SER A 1 115 ? -22.316 8.431 15.642 1.00 98.38 115 SER A O 1
ATOM 894 N N . ILE A 1 116 ? -20.163 7.994 15.185 1.00 98.12 116 ILE A N 1
ATOM 895 C CA . ILE A 1 116 ? -20.421 7.119 14.034 1.00 98.12 116 ILE A CA 1
ATOM 896 C C . ILE A 1 116 ? -20.780 5.699 14.492 1.00 98.12 116 ILE A C 1
ATOM 898 O O . ILE A 1 116 ? -21.766 5.141 14.019 1.00 98.12 116 ILE A O 1
ATOM 902 N N . SER A 1 117 ? -20.008 5.118 15.417 1.00 98.12 117 SER A N 1
ATOM 903 C CA . SER A 1 117 ? -20.172 3.713 15.830 1.00 98.12 117 SER A CA 1
ATOM 904 C C . SER A 1 117 ? -21.366 3.474 16.762 1.00 98.12 117 SER A C 1
ATOM 906 O O . SER A 1 117 ? -21.879 2.352 16.829 1.00 98.12 117 SER A O 1
ATOM 908 N N . LYS A 1 118 ? -21.805 4.519 17.485 1.00 98.38 118 LYS A N 1
ATOM 909 C CA . LYS A 1 118 ? -22.847 4.453 18.526 1.00 98.38 118 LYS A CA 1
ATOM 910 C C . LYS A 1 118 ? -22.565 3.383 19.594 1.00 98.38 118 LYS A C 1
ATOM 912 O O . LYS A 1 118 ? -23.490 2.754 20.104 1.00 98.38 118 LYS A O 1
ATOM 917 N N . LEU A 1 119 ? -21.291 3.131 19.887 1.00 98.25 119 LEU A N 1
ATOM 918 C CA . LEU A 1 119 ? -20.863 2.170 20.903 1.00 98.25 119 LEU A CA 1
ATOM 919 C C . LEU A 1 119 ? -20.798 2.808 22.291 1.00 98.25 119 LEU A C 1
ATOM 921 O O . LEU A 1 119 ? -20.602 4.017 22.422 1.00 98.25 119 LEU A O 1
ATOM 925 N N . ASP A 1 120 ? -20.921 1.972 23.322 1.00 98.06 120 ASP A N 1
ATOM 926 C CA . ASP A 1 120 ? -20.627 2.369 24.698 1.00 98.06 120 ASP A CA 1
ATOM 927 C C . ASP A 1 120 ? -19.137 2.757 24.812 1.00 98.06 120 ASP A C 1
ATOM 929 O O . ASP A 1 120 ? -18.272 1.920 24.524 1.00 98.06 120 ASP A O 1
ATOM 933 N N . PRO A 1 121 ? -18.813 3.998 25.229 1.00 97.94 121 PRO A N 1
ATOM 934 C CA . PRO A 1 121 ? -17.436 4.477 25.321 1.00 97.94 121 PRO A CA 1
ATOM 935 C C . PRO A 1 121 ? -16.557 3.656 26.271 1.00 97.94 121 PRO A C 1
ATOM 937 O O . PRO A 1 121 ? -15.349 3.580 26.045 1.00 97.94 121 PRO A O 1
ATOM 940 N N . ASN A 1 122 ? -17.135 3.038 27.305 1.00 98.31 122 ASN A N 1
ATOM 941 C CA . ASN A 1 122 ? -16.389 2.321 28.343 1.00 98.31 122 ASN A CA 1
ATOM 942 C C . ASN A 1 122 ? -16.193 0.835 28.024 1.00 98.31 122 ASN A C 1
ATOM 944 O O . ASN A 1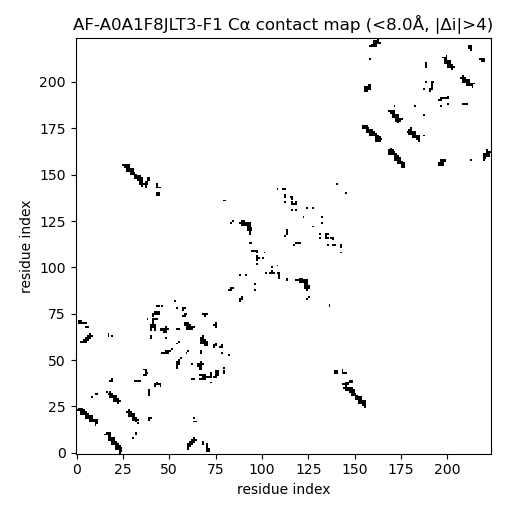 122 ? -15.413 0.146 28.687 1.00 98.31 122 ASN A O 1
ATOM 948 N N . LYS A 1 123 ? -16.896 0.315 27.014 1.00 98.38 123 LYS A N 1
ATOM 949 C CA . LYS A 1 123 ? -16.813 -1.095 26.645 1.00 98.38 123 LYS A CA 1
ATOM 950 C C . LYS A 1 123 ? -15.444 -1.397 26.042 1.00 98.38 123 LYS A C 1
ATOM 952 O O . LYS A 1 123 ? -14.966 -0.691 25.157 1.00 98.38 123 LYS A O 1
ATOM 957 N N . LEU A 1 124 ? -14.802 -2.454 26.537 1.00 98.44 124 LEU A N 1
ATOM 958 C CA . LEU A 1 124 ? -13.518 -2.910 26.007 1.00 98.44 124 LEU A CA 1
ATOM 959 C C . LEU A 1 124 ? -13.697 -3.536 24.625 1.00 98.44 124 LEU A C 1
ATOM 961 O O . LEU A 1 124 ? -14.663 -4.268 24.408 1.00 98.44 124 LEU A O 1
ATOM 965 N N . ILE A 1 125 ? -12.726 -3.344 23.732 1.00 98.25 125 ILE A N 1
ATOM 966 C CA . ILE A 1 125 ? -12.775 -3.884 22.361 1.00 98.25 125 ILE A CA 1
ATOM 967 C C . ILE A 1 125 ? -12.956 -5.404 22.356 1.00 98.25 125 ILE A C 1
ATOM 969 O O . ILE A 1 125 ? -13.760 -5.927 21.588 1.00 98.25 125 ILE A O 1
ATOM 973 N N . LYS A 1 126 ? -12.268 -6.128 23.249 1.00 98.25 126 LYS A N 1
ATOM 974 C CA . LYS A 1 126 ? -12.409 -7.590 23.376 1.00 98.25 126 LYS A CA 1
ATOM 975 C C . LYS A 1 126 ? -13.804 -8.063 23.804 1.00 98.25 126 LYS A C 1
ATOM 977 O O . LYS A 1 126 ? -14.106 -9.238 23.644 1.00 98.25 126 LYS A O 1
ATOM 982 N N . ASN A 1 127 ? -14.614 -7.174 24.382 1.00 98.44 127 ASN A N 1
ATOM 983 C CA . ASN A 1 127 ? -15.951 -7.480 24.890 1.00 98.44 127 ASN A CA 1
ATOM 984 C C . ASN A 1 127 ? -17.061 -7.061 23.909 1.00 98.44 127 ASN A C 1
ATOM 986 O O . ASN A 1 127 ? -18.238 -7.198 24.243 1.00 98.44 127 ASN A O 1
ATOM 990 N N . LEU A 1 128 ? -16.716 -6.506 22.742 1.00 98.44 128 LEU A N 1
ATOM 991 C CA . LEU A 1 128 ? -17.689 -6.163 21.706 1.00 98.44 128 LEU A CA 1
ATOM 992 C C . LEU A 1 128 ? -18.282 -7.435 21.083 1.00 98.44 128 LEU A C 1
ATOM 994 O O . LEU A 1 128 ? -17.561 -8.399 20.819 1.00 98.44 128 LEU A O 1
ATOM 998 N N . SER A 1 129 ? -19.589 -7.424 20.820 1.00 98.44 129 SER A N 1
ATOM 999 C CA . SER A 1 129 ? -20.236 -8.424 19.969 1.00 98.44 129 SER A CA 1
ATOM 1000 C C . SER A 1 129 ? -19.690 -8.336 18.536 1.00 98.44 129 SER A C 1
ATOM 1002 O O . SER A 1 129 ? -19.095 -7.317 18.164 1.00 98.44 129 SER A O 1
ATOM 1004 N N . PRO A 1 130 ? -19.905 -9.358 17.691 1.00 98.25 130 PRO A N 1
ATOM 1005 C CA . PRO A 1 130 ? -19.526 -9.291 16.280 1.00 98.25 130 PRO A CA 1
ATOM 1006 C C . PRO A 1 130 ? -20.076 -8.046 15.561 1.00 98.25 130 PRO A C 1
ATOM 1008 O O . PRO A 1 130 ? -19.344 -7.373 14.839 1.00 98.25 130 PRO A O 1
ATOM 1011 N N . GLU A 1 131 ? -21.332 -7.682 15.817 1.00 98.31 131 GLU A N 1
ATOM 1012 C CA . GLU A 1 131 ? -22.002 -6.527 15.208 1.00 98.31 131 GLU A CA 1
ATOM 1013 C C . GLU A 1 131 ? -21.449 -5.200 15.738 1.00 98.31 131 GLU A C 1
ATOM 1015 O O . GLU A 1 131 ? -21.340 -4.220 15.003 1.00 98.31 131 GLU A O 1
ATOM 1020 N N . GLU A 1 132 ? -21.113 -5.138 17.027 1.00 98.56 132 GLU A N 1
ATOM 1021 C CA . GLU A 1 132 ? -20.473 -3.968 17.627 1.00 98.56 132 GLU A CA 1
ATOM 1022 C C . GLU A 1 132 ? -19.052 -3.764 17.100 1.00 98.56 132 GLU A C 1
ATOM 1024 O O . GLU A 1 132 ? -18.667 -2.640 16.774 1.00 98.56 132 GLU A O 1
ATOM 1029 N N . PHE A 1 133 ? -18.285 -4.847 16.973 1.00 98.62 133 PHE A N 1
ATOM 1030 C CA . PHE A 1 133 ? -16.943 -4.813 16.403 1.00 98.62 133 PHE A CA 1
ATOM 1031 C C . PHE A 1 133 ? -16.977 -4.357 14.940 1.00 98.62 133 PHE A C 1
ATOM 1033 O O . PHE A 1 133 ? -16.144 -3.555 14.519 1.00 98.62 133 PHE A O 1
ATOM 1040 N N . GLU A 1 134 ? -17.975 -4.800 14.175 1.00 98.38 134 GLU A N 1
ATOM 1041 C CA . GLU A 1 134 ? -18.171 -4.350 12.800 1.00 98.38 134 GLU A CA 1
ATOM 1042 C C . GLU A 1 134 ? -18.487 -2.848 12.722 1.00 98.38 134 GLU A C 1
ATOM 1044 O O . GLU A 1 134 ? -17.909 -2.140 11.895 1.00 98.38 134 GLU A O 1
ATOM 1049 N N . ARG A 1 135 ? -19.316 -2.315 13.634 1.00 98.56 135 ARG A N 1
ATOM 1050 C CA . ARG A 1 135 ? -19.546 -0.861 13.729 1.00 98.56 135 ARG A CA 1
ATOM 1051 C C . ARG A 1 135 ? -18.288 -0.087 14.118 1.00 98.56 135 ARG A C 1
ATOM 1053 O O . ARG A 1 135 ? -18.086 1.008 13.597 1.00 98.56 135 ARG A O 1
ATOM 1060 N N . LEU A 1 136 ? -17.443 -0.631 15.000 1.00 98.56 136 LEU A N 1
ATOM 1061 C CA . LEU A 1 136 ? -16.148 -0.032 15.343 1.00 98.56 136 LEU A CA 1
ATOM 1062 C C . LEU A 1 136 ? -15.247 0.061 14.104 1.00 98.56 136 LEU A C 1
ATOM 1064 O O . LEU A 1 136 ? -14.764 1.142 13.773 1.00 98.56 136 LEU A O 1
ATOM 1068 N N . ARG A 1 137 ? -15.056 -1.064 13.402 1.00 98.00 137 ARG A N 1
ATOM 1069 C CA . ARG A 1 137 ? -14.248 -1.157 12.178 1.00 98.00 137 ARG A CA 1
ATOM 1070 C C . ARG A 1 137 ? -14.752 -0.190 11.103 1.00 98.00 137 ARG A C 1
ATOM 1072 O O . ARG A 1 137 ? -13.965 0.584 10.568 1.00 98.00 137 ARG A O 1
ATOM 1079 N N . ALA A 1 138 ? -16.055 -0.197 10.820 1.00 98.19 138 ALA A N 1
ATOM 1080 C CA . ALA A 1 138 ? -16.663 0.684 9.824 1.00 98.19 138 ALA A CA 1
ATOM 1081 C C . ALA A 1 138 ? -16.536 2.173 10.194 1.00 98.19 138 ALA A C 1
ATOM 1083 O O . ALA A 1 138 ? -16.354 3.018 9.318 1.00 98.19 138 ALA A O 1
ATOM 1084 N N . ALA A 1 139 ? -16.614 2.509 11.487 1.00 98.38 139 ALA A N 1
ATOM 1085 C CA . ALA A 1 139 ? -16.407 3.875 11.950 1.00 98.38 139 ALA A CA 1
ATOM 1086 C C . ALA A 1 139 ? -14.960 4.340 11.738 1.00 98.38 139 ALA A C 1
ATOM 1088 O O . ALA A 1 139 ? -14.772 5.456 11.260 1.00 98.38 139 ALA A O 1
ATOM 1089 N N . ILE A 1 140 ? -13.968 3.487 12.020 1.00 98.06 140 ILE A N 1
ATOM 1090 C CA . ILE A 1 140 ? -12.551 3.766 11.731 1.00 98.06 140 ILE A CA 1
ATOM 1091 C C . ILE A 1 140 ? -12.371 4.067 10.240 1.00 98.06 140 ILE A C 1
ATOM 1093 O O . ILE A 1 140 ? -11.925 5.156 9.900 1.00 98.06 140 ILE A O 1
ATOM 1097 N N . GLU A 1 141 ? -12.822 3.188 9.340 1.00 97.44 141 GLU A N 1
ATOM 1098 C CA . GLU A 1 141 ? -12.677 3.410 7.888 1.00 97.44 141 GLU A CA 1
ATOM 1099 C C . GLU A 1 141 ? -13.333 4.709 7.405 1.00 97.44 141 GLU A C 1
ATOM 1101 O O . GLU A 1 141 ? -12.818 5.394 6.517 1.00 97.44 141 GLU A O 1
ATOM 1106 N N . ARG A 1 142 ? -14.470 5.078 8.006 1.00 97.38 142 ARG A N 1
ATOM 1107 C CA . ARG A 1 142 ? -15.156 6.333 7.693 1.00 97.38 142 ARG A CA 1
ATOM 1108 C C . ARG A 1 142 ? -14.376 7.559 8.173 1.00 97.38 142 ARG A C 1
ATOM 1110 O O . ARG A 1 142 ? -14.407 8.575 7.485 1.00 97.38 142 ARG A O 1
ATOM 1117 N N . ILE A 1 143 ? -13.708 7.477 9.324 1.00 96.81 143 ILE A N 1
ATOM 1118 C CA . ILE A 1 143 ? -12.854 8.552 9.855 1.00 96.81 143 ILE A CA 1
ATOM 1119 C C . ILE A 1 143 ? -11.585 8.688 9.011 1.00 96.81 143 ILE A C 1
ATOM 1121 O O . ILE A 1 143 ? -11.230 9.805 8.642 1.00 96.81 143 ILE A O 1
ATOM 1125 N N . GLU A 1 144 ? -10.956 7.569 8.637 1.00 94.94 144 GLU A N 1
ATOM 1126 C CA . GLU A 1 144 ? -9.778 7.564 7.756 1.00 94.94 144 GLU A CA 1
ATOM 1127 C C . GLU A 1 144 ? -10.081 8.122 6.354 1.00 94.94 144 GLU A C 1
ATOM 1129 O O . GLU A 1 144 ? -9.179 8.579 5.645 1.00 94.94 144 GLU A O 1
ATOM 1134 N N . GLY A 1 145 ? -11.360 8.121 5.965 1.00 94.19 145 GLY A N 1
ATOM 1135 C CA . GLY A 1 145 ? -11.874 8.910 4.854 1.00 94.19 145 GLY A CA 1
ATOM 1136 C C . GLY A 1 145 ? -11.462 8.354 3.499 1.00 94.19 145 GLY A C 1
ATOM 1137 O O . GLY A 1 145 ? -10.748 9.012 2.743 1.00 94.19 145 GLY A O 1
ATOM 1138 N N . TRP A 1 146 ? -11.908 7.142 3.165 1.00 96.06 146 TRP A N 1
ATOM 1139 C CA . TRP A 1 146 ? -11.721 6.574 1.828 1.00 96.06 146 TRP A CA 1
ATOM 1140 C C . TRP A 1 146 ? -12.349 7.477 0.756 1.00 96.06 146 TRP A C 1
ATOM 1142 O O . TRP A 1 146 ? -13.564 7.665 0.711 1.00 96.06 146 TRP A O 1
ATOM 1152 N N . LYS A 1 147 ? -11.507 8.060 -0.098 1.00 97.19 147 LYS A N 1
ATOM 1153 C CA . LYS A 1 147 ? -11.921 8.890 -1.227 1.00 97.19 147 LYS A CA 1
ATOM 1154 C C . LYS A 1 147 ? -11.077 8.502 -2.423 1.00 97.19 147 LYS A C 1
ATOM 1156 O O . LYS A 1 147 ? -9.856 8.642 -2.376 1.00 97.19 147 LYS A O 1
ATOM 1161 N N . GLU A 1 148 ? -11.737 8.045 -3.472 1.00 97.38 148 GLU A N 1
ATOM 1162 C CA . GLU A 1 148 ? -11.055 7.658 -4.697 1.00 97.38 148 GLU A CA 1
ATOM 1163 C C . GLU A 1 148 ? -10.429 8.875 -5.379 1.00 97.38 148 GLU A C 1
ATOM 1165 O O . GLU A 1 148 ? -10.926 10.005 -5.280 1.00 97.38 148 GLU A O 1
ATOM 1170 N N . GLY A 1 149 ? -9.277 8.635 -5.991 1.00 95.12 149 GLY A N 1
ATOM 1171 C CA . GLY A 1 149 ? -8.564 9.596 -6.813 1.00 95.12 149 GLY A CA 1
ATOM 1172 C C . GLY A 1 149 ? -8.556 9.131 -8.260 1.00 95.12 149 GLY A C 1
ATOM 1173 O O . GLY A 1 149 ? -9.559 8.638 -8.769 1.00 95.12 149 GLY A O 1
ATOM 1174 N N . HIS A 1 150 ? -7.406 9.285 -8.902 1.00 95.19 150 HIS A N 1
ATOM 1175 C CA . HIS A 1 150 ? -7.193 8.915 -10.294 1.00 95.19 150 HIS A CA 1
ATOM 1176 C C . HIS A 1 150 ? -6.234 7.726 -10.409 1.00 95.19 150 HIS A C 1
ATOM 1178 O O . HIS A 1 150 ? -5.253 7.651 -9.661 1.00 95.19 150 HIS A O 1
ATOM 1184 N N . GLU A 1 151 ? -6.513 6.810 -11.336 1.00 95.50 151 GLU A N 1
ATOM 1185 C CA . GLU A 1 151 ? -5.657 5.663 -11.655 1.00 95.50 151 GLU A CA 1
ATOM 1186 C C . GLU A 1 151 ? -5.156 5.750 -13.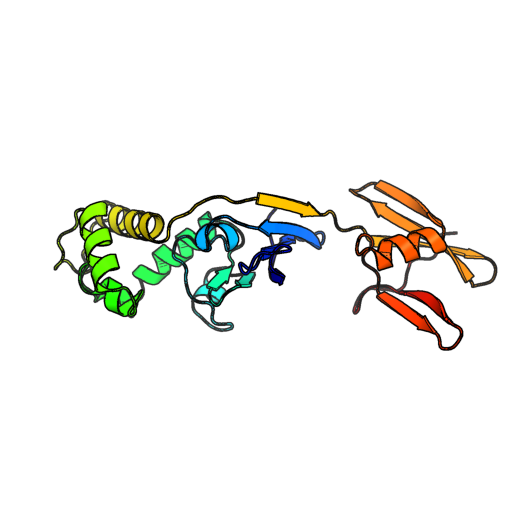098 1.00 95.50 151 GLU A C 1
ATOM 1188 O O . GLU A 1 151 ? -5.953 5.805 -14.033 1.00 95.50 151 GLU A O 1
ATOM 1193 N N . ASP A 1 152 ? -3.838 5.687 -13.277 1.00 91.81 152 ASP A N 1
ATOM 1194 C CA . ASP A 1 152 ? -3.207 5.548 -14.588 1.00 91.81 152 ASP A CA 1
ATOM 1195 C C . ASP A 1 152 ? -2.593 4.156 -14.722 1.00 91.81 152 ASP A C 1
ATOM 1197 O O . ASP A 1 152 ? -1.729 3.771 -13.930 1.00 91.81 152 ASP A O 1
ATOM 1201 N N . PHE A 1 153 ? -3.016 3.401 -15.735 1.00 91.00 153 PHE A N 1
ATOM 1202 C CA . PHE A 1 153 ? -2.409 2.117 -16.077 1.00 91.00 153 PHE A CA 1
ATOM 1203 C C . PHE A 1 153 ? -1.287 2.312 -17.098 1.00 91.00 153 PHE A C 1
ATOM 1205 O O . PHE A 1 153 ? -1.483 2.917 -18.153 1.00 91.00 153 PHE A O 1
ATOM 1212 N N . ILE A 1 154 ? -0.115 1.765 -16.791 1.00 86.75 154 ILE A N 1
ATOM 1213 C CA . ILE A 1 154 ? 1.072 1.785 -17.639 1.00 86.75 154 ILE A CA 1
ATOM 1214 C C . ILE A 1 154 ? 1.526 0.343 -17.832 1.00 86.75 154 ILE A C 1
ATOM 1216 O O . ILE A 1 154 ? 2.037 -0.308 -16.920 1.00 86.75 154 ILE A O 1
ATOM 1220 N N . ASP A 1 155 ? 1.337 -0.146 -19.048 1.00 86.88 155 ASP A N 1
ATOM 1221 C CA . ASP A 1 155 ? 1.800 -1.461 -19.470 1.00 86.88 155 ASP A CA 1
ATOM 1222 C C . ASP A 1 155 ? 3.336 -1.526 -19.498 1.00 86.88 155 ASP A C 1
ATOM 1224 O O . ASP A 1 155 ? 4.006 -0.594 -19.959 1.00 86.88 155 ASP A O 1
ATOM 1228 N N . LYS A 1 156 ? 3.908 -2.632 -19.011 1.00 84.75 156 LYS A N 1
ATOM 1229 C CA . LYS A 1 156 ? 5.357 -2.839 -19.036 1.00 84.75 156 L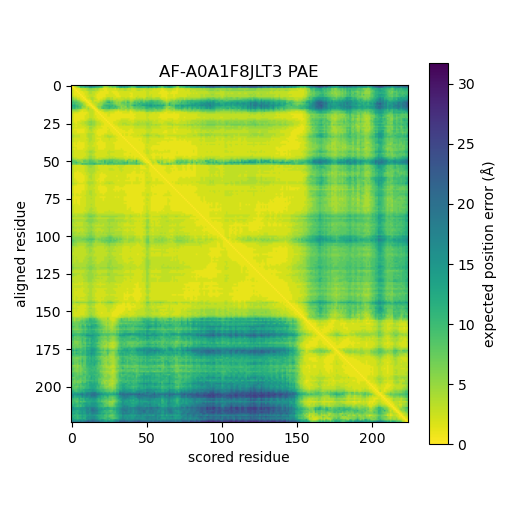YS A CA 1
ATOM 1230 C C . LYS A 1 156 ? 5.772 -3.361 -20.399 1.00 84.75 156 LYS A C 1
ATOM 1232 O O . LYS A 1 156 ? 5.685 -4.552 -20.678 1.00 84.75 156 LYS A O 1
ATOM 1237 N N . TRP A 1 157 ? 6.354 -2.487 -21.215 1.00 89.12 157 TRP A N 1
ATOM 1238 C CA . TRP A 1 157 ? 6.998 -2.937 -22.446 1.00 89.12 157 TRP A CA 1
ATOM 1239 C C . TRP A 1 157 ? 8.411 -3.414 -22.148 1.00 89.12 157 TRP A C 1
ATOM 1241 O O . TRP A 1 157 ? 9.166 -2.746 -21.435 1.00 89.12 157 TRP A O 1
ATOM 1251 N N . TYR A 1 158 ? 8.786 -4.562 -22.703 1.00 87.81 158 TYR A N 1
ATOM 1252 C CA . TYR A 1 158 ? 10.109 -5.151 -22.515 1.00 87.81 158 TYR A CA 1
ATOM 1253 C C . TYR A 1 158 ? 10.611 -5.814 -23.793 1.00 87.81 158 TYR A C 1
ATOM 1255 O O . TYR A 1 158 ? 9.847 -6.226 -24.667 1.00 87.81 158 TYR A O 1
ATOM 1263 N N . ILE A 1 159 ? 11.933 -5.912 -23.904 1.00 91.19 159 ILE A N 1
ATOM 1264 C CA . ILE A 1 159 ? 12.597 -6.537 -25.046 1.00 91.19 159 ILE A CA 1
ATOM 1265 C C . ILE A 1 159 ? 12.554 -8.059 -24.878 1.00 91.19 159 ILE A C 1
ATOM 1267 O O . ILE A 1 159 ? 13.032 -8.589 -23.876 1.00 91.19 159 ILE A O 1
ATOM 1271 N N . THR A 1 160 ? 12.045 -8.758 -25.889 1.00 91.31 160 THR A N 1
ATOM 1272 C CA . THR A 1 160 ? 11.990 -10.230 -25.956 1.00 91.31 160 THR A CA 1
ATOM 1273 C C . THR A 1 160 ? 13.048 -10.824 -26.882 1.00 91.31 160 THR A C 1
ATOM 1275 O O . THR A 1 160 ? 13.438 -11.977 -26.711 1.00 91.31 160 THR A O 1
ATOM 1278 N N . GLY A 1 161 ? 13.570 -10.041 -27.827 1.00 92.44 161 GLY A N 1
ATOM 1279 C CA . GLY A 1 161 ? 14.593 -10.502 -28.760 1.00 92.44 161 GLY A CA 1
ATOM 1280 C C . GLY A 1 161 ? 15.266 -9.372 -29.528 1.00 92.44 161 GLY A C 1
ATOM 1281 O O . GLY A 1 161 ? 14.869 -8.211 -29.431 1.00 92.44 161 GLY A O 1
ATOM 1282 N N . VAL A 1 162 ? 16.315 -9.706 -30.278 1.00 95.31 162 VAL A N 1
ATOM 1283 C CA . VAL A 1 162 ? 17.081 -8.757 -31.096 1.00 95.31 162 VAL A CA 1
ATOM 1284 C C . VAL A 1 162 ? 17.490 -9.361 -32.431 1.00 95.31 162 VAL A C 1
ATOM 1286 O O . VAL A 1 162 ? 17.886 -10.525 -32.491 1.00 95.31 162 VAL A O 1
ATOM 1289 N N . HIS A 1 163 ? 17.509 -8.530 -33.472 1.00 94.69 163 HIS A N 1
ATOM 1290 C CA . HIS A 1 163 ? 18.213 -8.825 -34.717 1.00 94.69 163 HIS A CA 1
ATOM 1291 C C . HIS A 1 163 ? 19.595 -8.185 -34.691 1.00 94.69 163 HIS A C 1
ATOM 1293 O O . HIS A 1 163 ? 19.773 -7.044 -34.244 1.00 94.69 163 HIS A O 1
ATOM 1299 N N . LYS A 1 164 ? 20.591 -8.920 -35.190 1.00 92.94 164 LYS A N 1
ATOM 1300 C CA . LYS A 1 164 ? 21.969 -8.439 -35.300 1.00 92.94 164 LYS A CA 1
ATOM 1301 C C . LYS A 1 164 ? 22.444 -8.478 -36.743 1.00 92.94 164 LYS A C 1
ATOM 1303 O O . LYS A 1 164 ? 22.318 -9.489 -37.422 1.00 92.94 164 LYS A O 1
ATOM 1308 N N . LYS A 1 165 ? 23.129 -7.416 -37.164 1.00 92.19 165 LYS A N 1
ATOM 1309 C CA . LYS A 1 165 ? 23.879 -7.366 -38.421 1.00 92.19 165 LYS A CA 1
ATOM 1310 C C . LYS A 1 165 ? 25.346 -7.104 -38.113 1.00 92.19 165 LYS A C 1
ATOM 1312 O O . LYS A 1 165 ? 25.681 -6.101 -37.490 1.00 92.19 165 LYS A O 1
ATOM 1317 N N . ARG A 1 166 ? 26.229 -8.020 -38.532 1.00 90.00 166 ARG A N 1
ATOM 1318 C CA . ARG A 1 166 ? 27.686 -7.943 -38.277 1.00 90.00 166 ARG A CA 1
ATOM 1319 C C . ARG A 1 166 ? 28.022 -7.709 -36.790 1.00 90.00 166 ARG A C 1
ATOM 1321 O O . ARG A 1 166 ? 28.856 -6.878 -36.456 1.00 90.00 166 ARG A O 1
ATOM 1328 N N . GLY A 1 167 ? 27.319 -8.406 -35.893 1.00 85.12 167 GLY A N 1
ATOM 1329 C CA . GLY A 1 167 ? 27.515 -8.309 -34.439 1.00 85.12 167 GLY A CA 1
ATOM 1330 C C . GLY A 1 167 ? 26.848 -7.106 -33.757 1.00 85.12 167 GLY A C 1
ATOM 1331 O O . GLY A 1 167 ? 26.804 -7.061 -32.529 1.00 85.12 167 GLY A O 1
ATOM 1332 N N . VAL A 1 168 ? 26.277 -6.168 -34.517 1.00 87.75 168 VAL A N 1
ATOM 1333 C CA . VAL A 1 168 ? 25.597 -4.979 -33.988 1.00 87.75 168 VAL A CA 1
ATOM 1334 C C . VAL A 1 168 ? 24.091 -5.209 -33.973 1.00 87.75 168 VAL A C 1
ATOM 1336 O O . VAL A 1 168 ? 23.528 -5.627 -34.981 1.00 87.75 168 VAL A O 1
ATOM 1339 N N . ILE A 1 169 ? 23.434 -4.923 -32.847 1.00 91.62 169 ILE A N 1
ATOM 1340 C CA . ILE A 1 169 ? 21.966 -4.948 -32.766 1.00 91.62 169 ILE A CA 1
ATOM 1341 C C . ILE A 1 169 ? 21.398 -3.834 -33.650 1.00 91.62 169 ILE A C 1
ATOM 1343 O O . ILE A 1 169 ? 21.782 -2.672 -33.492 1.00 91.62 169 ILE A O 1
ATOM 1347 N N . THR A 1 170 ? 20.497 -4.193 -34.559 1.00 93.12 170 THR A N 1
ATOM 1348 C CA . THR A 1 170 ? 19.821 -3.260 -35.473 1.00 93.12 170 THR A CA 1
ATOM 1349 C C . THR A 1 170 ? 18.362 -3.039 -35.096 1.00 93.12 170 THR A C 1
ATOM 1351 O O . THR A 1 170 ? 17.865 -1.926 -35.256 1.00 93.12 170 THR A O 1
ATOM 1354 N N . GLU A 1 171 ? 17.709 -4.064 -34.550 1.00 95.38 171 GLU A N 1
ATOM 1355 C CA . GLU A 1 171 ? 16.285 -4.058 -34.206 1.00 95.38 171 GLU A CA 1
ATOM 1356 C C . GLU A 1 171 ? 16.047 -4.799 -32.892 1.00 95.38 171 GLU A C 1
ATOM 1358 O O . GLU A 1 171 ? 16.800 -5.711 -32.528 1.00 95.38 171 GLU A O 1
ATOM 1363 N N . TYR A 1 172 ? 14.982 -4.407 -32.205 1.00 95.38 172 TYR A N 1
ATOM 1364 C CA . TYR A 1 172 ? 14.518 -5.005 -30.963 1.00 95.38 172 TYR A CA 1
ATOM 1365 C C . TYR A 1 172 ? 13.094 -5.516 -31.160 1.00 95.38 172 TYR A C 1
ATOM 1367 O O . TYR A 1 172 ? 12.234 -4.776 -31.633 1.00 95.38 172 TYR A O 1
ATOM 1375 N N . CYS A 1 173 ? 12.848 -6.763 -30.770 1.00 94.25 173 CYS A N 1
ATOM 1376 C CA . CYS A 1 173 ? 11.500 -7.279 -30.601 1.00 94.25 173 CYS A CA 1
ATOM 1377 C C . CYS A 1 173 ? 11.011 -6.843 -29.223 1.00 94.25 173 CYS A C 1
ATOM 1379 O O . CYS A 1 173 ? 11.585 -7.241 -28.204 1.00 94.25 173 CYS A O 1
ATOM 1381 N N . VAL A 1 174 ? 9.983 -6.009 -29.185 1.00 92.69 174 VAL A N 1
ATOM 1382 C CA . VAL A 1 174 ? 9.362 -5.502 -27.965 1.00 92.69 174 VAL A CA 1
ATOM 1383 C C . VAL A 1 174 ? 8.018 -6.189 -27.785 1.00 92.69 174 VAL A C 1
ATOM 1385 O O . VAL A 1 174 ? 7.228 -6.269 -28.722 1.00 92.69 174 VAL A O 1
ATOM 1388 N N . ASN A 1 175 ? 7.766 -6.699 -26.581 1.00 88.06 175 ASN A N 1
ATOM 1389 C CA . ASN A 1 175 ? 6.416 -7.057 -26.174 1.00 88.06 175 ASN A CA 1
ATOM 1390 C C . ASN A 1 175 ? 5.702 -5.774 -25.745 1.00 88.06 175 ASN A C 1
ATOM 1392 O O . ASN A 1 175 ? 6.092 -5.151 -24.758 1.00 88.06 175 ASN A O 1
ATOM 1396 N N . GLN A 1 176 ? 4.705 -5.378 -26.524 1.00 87.50 176 GLN A N 1
ATOM 1397 C CA . GLN A 1 176 ? 3.797 -4.280 -26.242 1.00 87.50 176 GLN A CA 1
ATOM 1398 C C . GLN A 1 176 ? 2.407 -4.877 -26.036 1.00 87.50 176 GLN A C 1
ATOM 1400 O O . GLN A 1 176 ? 1.785 -5.350 -26.987 1.00 87.50 176 GLN A O 1
ATOM 1405 N N . SER A 1 177 ? 1.914 -4.865 -24.801 1.00 79.50 177 SER A N 1
ATOM 1406 C CA . SER A 1 177 ? 0.559 -5.306 -24.454 1.00 79.50 177 SER A CA 1
ATOM 1407 C C . SER A 1 177 ? 0.226 -6.721 -24.946 1.00 79.50 177 SER A C 1
ATOM 1409 O O . SER A 1 177 ? -0.881 -6.981 -25.408 1.00 79.50 177 SER A O 1
ATOM 1411 N N . GLY A 1 178 ? 1.198 -7.639 -24.900 1.00 80.06 178 GLY A N 1
ATOM 1412 C CA . GLY A 1 178 ? 1.050 -9.015 -25.386 1.00 80.06 178 GLY A CA 1
ATOM 1413 C C . GLY A 1 178 ? 1.336 -9.207 -26.880 1.00 80.06 178 GLY A C 1
ATOM 1414 O O . GLY A 1 178 ? 1.364 -10.345 -27.347 1.00 80.06 178 GLY A O 1
ATOM 1415 N N . HIS A 1 179 ? 1.601 -8.135 -27.626 1.00 86.00 179 HIS A N 1
ATOM 1416 C CA . HIS A 1 179 ? 1.958 -8.188 -29.040 1.00 86.00 179 HIS A CA 1
ATOM 1417 C C . HIS A 1 179 ? 3.460 -7.988 -29.237 1.00 86.00 179 HIS A C 1
ATOM 1419 O O . HIS A 1 179 ? 4.054 -7.044 -28.721 1.00 86.00 179 HIS A O 1
ATOM 1425 N N . SER A 1 180 ? 4.081 -8.866 -30.021 1.00 91.75 180 SER A N 1
ATOM 1426 C CA . SER A 1 180 ? 5.471 -8.701 -30.442 1.00 91.75 180 SER A CA 1
ATOM 1427 C C . SER A 1 180 ? 5.556 -7.743 -31.624 1.00 91.75 180 SER A C 1
ATOM 1429 O O . SER A 1 180 ? 5.016 -8.028 -32.693 1.00 91.75 180 SER A O 1
ATOM 1431 N N . ILE A 1 181 ? 6.270 -6.636 -31.442 1.00 94.25 181 ILE A N 1
ATOM 1432 C CA . ILE A 1 181 ? 6.584 -5.684 -32.508 1.00 94.25 181 ILE A CA 1
ATOM 1433 C C . ILE A 1 181 ? 8.094 -5.559 -32.679 1.00 94.25 181 ILE A C 1
ATOM 1435 O O . ILE A 1 181 ? 8.847 -5.551 -31.707 1.00 94.25 181 ILE A O 1
ATOM 1439 N N . TRP A 1 182 ? 8.544 -5.457 -33.925 1.00 95.94 182 TRP A N 1
ATOM 1440 C CA . TRP A 1 182 ? 9.938 -5.165 -34.238 1.00 95.94 182 TRP A CA 1
ATOM 1441 C C . TRP A 1 182 ? 10.104 -3.668 -34.448 1.00 95.94 182 TRP A C 1
ATOM 1443 O O . TRP A 1 182 ? 9.438 -3.087 -35.300 1.00 95.94 182 TRP A O 1
ATOM 1453 N N . ILE A 1 183 ? 11.000 -3.062 -33.674 1.00 96.12 183 ILE A N 1
ATOM 1454 C CA . ILE A 1 183 ? 11.322 -1.638 -33.767 1.00 96.12 183 ILE A CA 1
ATOM 1455 C C . ILE A 1 183 ? 12.817 -1.434 -33.990 1.00 96.12 183 ILE A C 1
ATOM 1457 O O . ILE A 1 183 ? 13.659 -2.232 -33.557 1.00 96.12 183 ILE A O 1
ATOM 1461 N N . LEU A 1 184 ? 13.166 -0.338 -34.658 1.00 96.31 184 LEU A N 1
ATOM 1462 C CA . LEU A 1 184 ? 14.560 0.001 -34.930 1.00 96.31 184 LEU A CA 1
ATOM 1463 C C . LEU A 1 184 ? 15.292 0.363 -33.633 1.00 96.31 184 LEU A C 1
ATOM 1465 O O . LEU A 1 184 ? 14.717 0.903 -32.690 1.00 96.31 184 LEU A O 1
ATOM 1469 N N . LYS A 1 185 ? 16.613 0.151 -33.602 1.00 93.25 185 LYS A N 1
ATOM 1470 C CA . LYS A 1 185 ? 17.452 0.498 -32.442 1.00 93.25 185 LYS A CA 1
ATOM 1471 C C . LYS A 1 185 ? 17.263 1.936 -31.944 1.00 93.25 185 LYS A C 1
ATOM 1473 O O . LYS A 1 185 ? 17.278 2.150 -30.736 1.00 93.25 185 LYS A O 1
ATOM 1478 N N . GLN A 1 186 ? 17.136 2.913 -32.843 1.00 92.88 186 GLN A N 1
ATOM 1479 C CA . GLN A 1 186 ? 16.966 4.317 -32.446 1.00 92.88 186 GLN A CA 1
ATOM 1480 C C . GLN A 1 186 ? 15.624 4.552 -31.747 1.00 92.88 186 GLN A C 1
ATOM 1482 O O . GLN A 1 186 ? 15.589 5.202 -30.708 1.00 92.88 186 GLN A O 1
ATOM 1487 N N . GLU A 1 187 ? 14.554 3.957 -32.268 1.00 95.25 187 GLU A N 1
ATOM 1488 C CA . GLU A 1 187 ? 13.220 4.017 -31.673 1.00 95.25 187 GLU A CA 1
ATOM 1489 C C . GLU A 1 187 ? 13.188 3.330 -30.303 1.00 95.25 187 GLU A C 1
ATOM 1491 O O . GLU A 1 187 ? 12.706 3.910 -29.336 1.00 95.25 187 GLU A O 1
ATOM 1496 N N . ALA A 1 188 ? 13.799 2.148 -30.176 1.00 93.94 188 ALA A N 1
ATOM 1497 C CA . ALA A 1 188 ? 13.904 1.456 -28.893 1.00 93.94 188 ALA A CA 1
ATOM 1498 C C . ALA A 1 188 ? 14.650 2.293 -27.840 1.00 93.94 188 ALA A C 1
ATOM 1500 O O . ALA A 1 188 ? 14.244 2.344 -26.681 1.00 93.94 188 ALA A O 1
ATOM 1501 N N . ILE A 1 189 ? 15.739 2.966 -28.234 1.00 93.06 189 ILE A N 1
ATOM 1502 C CA . ILE A 1 189 ? 16.481 3.867 -27.340 1.00 93.06 189 ILE A CA 1
ATOM 1503 C C . ILE A 1 189 ? 15.607 5.050 -26.921 1.00 93.06 189 ILE A C 1
ATOM 1505 O O . ILE A 1 189 ? 15.610 5.402 -25.745 1.0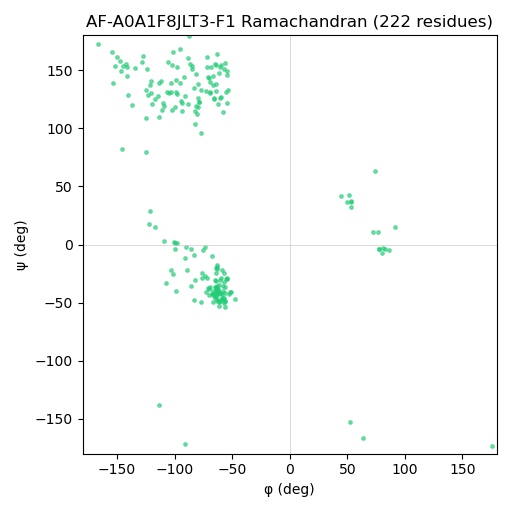0 93.06 189 ILE A O 1
ATOM 1509 N N . GLN A 1 190 ? 14.849 5.634 -27.850 1.00 91.56 190 GLN A N 1
ATOM 1510 C CA . GLN A 1 190 ? 13.947 6.745 -27.555 1.00 91.56 190 GLN A CA 1
ATOM 1511 C C . GLN A 1 190 ? 12.840 6.330 -26.576 1.00 91.56 190 GLN A C 1
ATOM 1513 O O . GLN A 1 190 ? 12.645 6.992 -25.562 1.00 91.56 190 GLN A O 1
ATOM 1518 N N . LEU A 1 191 ? 12.192 5.185 -26.805 1.00 90.62 191 LEU A N 1
ATOM 1519 C CA . LEU A 1 191 ? 11.178 4.647 -25.893 1.00 90.62 191 LEU A CA 1
ATOM 1520 C C . LEU A 1 191 ? 11.753 4.332 -24.506 1.00 90.62 191 LEU A C 1
ATOM 1522 O O . LEU A 1 191 ? 11.069 4.518 -23.502 1.00 90.62 191 LEU A O 1
ATOM 1526 N N . ALA A 1 192 ? 13.007 3.877 -24.426 1.00 89.19 192 ALA A N 1
ATOM 1527 C CA . ALA A 1 192 ? 13.681 3.662 -23.148 1.00 89.19 192 ALA A CA 1
ATOM 1528 C C . ALA A 1 192 ? 14.010 4.986 -22.433 1.00 89.19 192 ALA A C 1
ATOM 1530 O O . ALA A 1 192 ? 13.859 5.074 -21.218 1.00 89.19 192 ALA A O 1
ATOM 1531 N N . LEU A 1 193 ? 14.412 6.030 -23.169 1.00 85.25 193 LEU A N 1
ATOM 1532 C CA . LEU A 1 193 ? 14.631 7.379 -22.624 1.00 85.25 193 LEU A CA 1
ATOM 1533 C C . LEU A 1 193 ? 13.334 8.014 -22.105 1.00 85.25 193 LEU A C 1
ATOM 1535 O O . LEU A 1 193 ? 13.351 8.693 -21.083 1.00 85.25 193 LEU A O 1
ATOM 1539 N N . GLU A 1 194 ? 12.216 7.760 -22.781 1.00 82.38 194 GLU A N 1
ATOM 1540 C CA . GLU A 1 194 ? 10.873 8.183 -22.367 1.00 82.38 194 GLU A CA 1
ATOM 1541 C C . GLU A 1 194 ? 10.300 7.339 -21.215 1.00 82.38 194 GLU A C 1
ATOM 1543 O O . GLU A 1 194 ? 9.211 7.626 -20.724 1.00 82.38 194 GLU A O 1
ATOM 1548 N N . GLY A 1 195 ? 11.004 6.284 -20.786 1.00 77.19 195 GLY A N 1
ATOM 1549 C CA . GLY A 1 195 ? 10.548 5.369 -19.738 1.00 77.19 195 GLY A CA 1
ATOM 1550 C C . GLY A 1 195 ? 9.415 4.430 -20.163 1.00 77.19 195 GLY A C 1
ATOM 1551 O O . GLY A 1 195 ? 8.829 3.764 -19.315 1.00 77.19 195 GLY A O 1
ATOM 1552 N N . ARG A 1 196 ? 9.101 4.354 -21.462 1.00 84.38 196 ARG A N 1
ATOM 1553 C CA . ARG A 1 196 ? 8.071 3.464 -22.021 1.00 84.38 196 ARG A CA 1
ATOM 1554 C C . ARG A 1 196 ? 8.581 2.045 -22.249 1.00 84.38 196 ARG A C 1
ATOM 1556 O O . ARG A 1 196 ? 7.800 1.108 -22.167 1.00 84.38 196 ARG A O 1
ATOM 1563 N N . LEU A 1 197 ? 9.877 1.886 -22.534 1.00 88.62 197 LEU A N 1
ATOM 1564 C CA . LEU A 1 197 ? 10.532 0.587 -22.706 1.00 88.62 197 LEU A CA 1
ATOM 1565 C C . LEU A 1 197 ? 11.463 0.291 -21.528 1.00 88.62 197 LEU A C 1
ATOM 1567 O O . LEU A 1 197 ? 12.454 0.989 -21.314 1.00 88.62 197 LEU A O 1
ATOM 1571 N N . HIS A 1 198 ? 11.191 -0.792 -20.805 1.00 86.75 198 HIS A N 1
ATOM 1572 C CA . HIS A 1 198 ? 12.000 -1.218 -19.668 1.00 86.75 198 HIS A CA 1
ATOM 1573 C C . HIS A 1 198 ? 13.293 -1.898 -20.130 1.00 86.75 198 HIS A C 1
ATOM 1575 O O . HIS A 1 198 ? 13.335 -3.090 -20.448 1.00 86.75 198 HIS A O 1
ATOM 1581 N N . ALA A 1 199 ? 14.366 -1.112 -20.178 1.00 89.56 199 ALA A N 1
ATOM 1582 C CA . ALA A 1 199 ? 15.720 -1.553 -20.471 1.00 89.56 199 ALA A CA 1
ATOM 1583 C C . ALA A 1 199 ? 16.734 -0.621 -19.793 1.00 89.56 199 ALA A C 1
ATOM 1585 O O . ALA A 1 199 ? 16.479 0.561 -19.576 1.00 89.56 199 ALA A O 1
ATOM 1586 N N . THR A 1 200 ? 17.924 -1.132 -19.486 1.00 89.88 200 THR A N 1
ATOM 1587 C CA . THR A 1 200 ? 19.022 -0.300 -18.982 1.00 89.88 200 THR A CA 1
ATOM 1588 C C . THR A 1 200 ? 19.695 0.445 -20.132 1.00 89.88 200 THR A C 1
ATOM 1590 O O . THR A 1 200 ? 20.216 -0.176 -21.062 1.00 89.88 200 THR A O 1
ATOM 1593 N N . LEU A 1 201 ? 19.733 1.775 -20.039 1.00 89.94 201 LEU A N 1
ATOM 1594 C CA . LEU A 1 201 ? 20.489 2.647 -20.937 1.00 89.94 201 LEU A CA 1
ATOM 1595 C C . LEU A 1 201 ? 21.971 2.652 -20.546 1.00 89.94 201 LEU A C 1
ATOM 1597 O O . LEU A 1 201 ? 22.340 2.986 -19.422 1.00 89.94 201 LEU A O 1
ATOM 1601 N N . VAL A 1 202 ? 22.839 2.292 -21.490 1.00 89.00 202 VAL A N 1
ATOM 1602 C CA . VAL A 1 202 ? 24.295 2.320 -21.316 1.00 89.00 202 VAL A CA 1
ATOM 1603 C C . VAL A 1 202 ? 24.885 3.420 -22.180 1.00 89.00 202 VAL A C 1
ATOM 1605 O O . VAL A 1 202 ? 24.840 3.346 -23.409 1.00 89.00 202 VAL A O 1
ATOM 1608 N N . HIS A 1 203 ? 25.482 4.412 -21.523 1.00 89.50 203 HIS A N 1
ATOM 1609 C CA . HIS A 1 203 ? 26.162 5.531 -22.164 1.00 89.50 203 HIS A CA 1
ATOM 1610 C C . HIS A 1 203 ? 27.653 5.218 -22.316 1.00 89.50 203 HIS A C 1
ATOM 1612 O O . HIS A 1 203 ? 28.377 5.072 -21.330 1.00 89.50 203 HIS A O 1
ATOM 1618 N N . MET A 1 204 ? 28.126 5.108 -23.555 1.00 86.06 204 MET A N 1
ATOM 1619 C CA . MET A 1 204 ? 29.552 4.950 -23.840 1.00 86.06 204 MET A CA 1
ATOM 1620 C C . MET A 1 204 ? 30.246 6.314 -23.886 1.00 86.06 204 MET A C 1
ATOM 1622 O O . MET A 1 204 ? 29.642 7.315 -24.266 1.00 86.06 204 MET A O 1
ATOM 1626 N N . LYS A 1 205 ? 31.556 6.347 -23.602 1.00 84.06 205 LYS A N 1
ATOM 1627 C CA . LYS A 1 205 ? 32.382 7.569 -23.715 1.00 84.06 205 LYS A CA 1
ATOM 1628 C C . LYS A 1 205 ? 32.357 8.197 -25.117 1.00 84.06 205 LYS A C 1
ATOM 1630 O O . LYS A 1 205 ? 32.575 9.391 -25.248 1.00 84.06 205 LYS A O 1
ATOM 1635 N N . SER A 1 206 ? 32.073 7.401 -26.149 1.00 86.12 206 SER A N 1
ATOM 1636 C CA . SER A 1 206 ? 31.906 7.851 -27.537 1.00 86.12 206 SER A CA 1
ATOM 1637 C C . SER A 1 206 ? 30.595 8.606 -27.801 1.00 86.12 206 SER A C 1
ATOM 1639 O O . SER A 1 206 ? 30.342 8.983 -28.940 1.00 86.12 206 SER A O 1
ATOM 1641 N N . GLY A 1 207 ? 29.719 8.750 -26.800 1.00 81.12 207 GLY A N 1
ATOM 1642 C CA . GLY A 1 207 ? 28.366 9.293 -26.954 1.00 81.12 207 GLY A CA 1
ATOM 1643 C C . GLY A 1 207 ? 27.345 8.278 -27.477 1.00 81.12 207 GLY A C 1
ATOM 1644 O O . GLY A 1 207 ? 26.160 8.582 -27.573 1.00 81.12 207 GLY A O 1
ATOM 1645 N N . THR A 1 208 ? 27.768 7.052 -27.801 1.00 83.31 208 THR A N 1
ATOM 1646 C CA . THR A 1 208 ? 26.852 6.013 -28.282 1.00 83.31 208 THR A CA 1
ATOM 1647 C C . THR A 1 208 ? 26.054 5.405 -27.132 1.00 83.31 208 THR A C 1
ATOM 1649 O O . THR A 1 208 ? 26.629 5.002 -26.118 1.00 83.31 208 THR A O 1
ATOM 1652 N N . ILE A 1 209 ? 24.741 5.279 -27.326 1.00 85.38 209 ILE A N 1
ATOM 1653 C CA . ILE A 1 209 ? 23.819 4.661 -26.371 1.00 85.38 209 ILE A CA 1
ATOM 1654 C C . ILE A 1 209 ? 23.457 3.246 -26.839 1.00 85.38 209 ILE A C 1
ATOM 1656 O O . ILE A 1 209 ? 23.245 2.995 -28.032 1.00 85.38 209 ILE A O 1
ATOM 1660 N N . TYR A 1 210 ? 23.395 2.310 -25.893 1.00 87.44 210 TYR A N 1
ATOM 1661 C CA . TYR A 1 210 ? 22.924 0.944 -26.121 1.00 87.44 210 TYR A CA 1
ATOM 1662 C C . TYR A 1 210 ? 21.962 0.523 -25.019 1.00 87.44 210 TYR A C 1
ATOM 1664 O O . TYR A 1 210 ? 22.084 0.969 -23.881 1.00 87.44 210 TYR A O 1
ATOM 1672 N N . LEU A 1 211 ? 21.048 -0.382 -25.359 1.00 91.44 211 LEU A N 1
ATOM 1673 C CA . LEU A 1 211 ? 20.157 -1.007 -24.392 1.00 91.44 211 LEU A CA 1
ATOM 1674 C C . LEU A 1 211 ? 20.762 -2.308 -23.870 1.00 91.44 211 LEU A C 1
ATOM 1676 O O . LEU A 1 211 ? 21.397 -3.056 -24.620 1.00 91.44 211 LEU A O 1
ATOM 1680 N N . ARG A 1 212 ? 20.530 -2.583 -22.589 1.00 87.25 212 ARG A N 1
ATOM 1681 C CA . ARG A 1 212 ? 20.777 -3.870 -21.935 1.00 87.25 212 ARG A CA 1
ATOM 1682 C C . ARG A 1 212 ? 19.524 -4.334 -21.190 1.00 87.25 212 ARG A C 1
ATOM 1684 O O . ARG A 1 212 ? 18.699 -3.490 -20.835 1.00 87.25 212 ARG A O 1
ATOM 1691 N N . PRO A 1 213 ? 19.380 -5.644 -20.940 1.00 82.94 213 PRO A N 1
ATOM 1692 C CA . PRO A 1 213 ? 18.372 -6.133 -20.009 1.00 82.94 213 PRO A CA 1
ATOM 1693 C C . PRO A 1 213 ? 18.523 -5.445 -18.646 1.00 82.94 213 PRO A C 1
ATOM 1695 O O . PRO A 1 213 ? 19.636 -5.071 -18.264 1.00 82.94 213 PRO A O 1
ATOM 1698 N N . GLU A 1 214 ? 17.415 -5.278 -17.923 1.00 80.75 214 GLU A N 1
ATOM 1699 C CA . GLU A 1 214 ? 17.448 -4.819 -16.529 1.00 80.75 214 GLU A CA 1
ATOM 1700 C C . GLU A 1 214 ? 18.321 -5.747 -15.665 1.00 80.75 214 GLU A C 1
ATOM 1702 O O . GLU A 1 214 ? 18.558 -6.911 -16.001 1.00 80.75 214 GLU A O 1
ATOM 1707 N N . HIS A 1 215 ? 18.833 -5.223 -14.552 1.00 67.75 215 HIS A N 1
ATOM 1708 C CA . HIS A 1 215 ? 19.703 -5.976 -13.650 1.00 67.75 215 HIS A CA 1
ATOM 1709 C C . HIS A 1 215 ? 19.032 -7.298 -13.222 1.00 67.75 215 HIS A C 1
ATOM 1711 O O . HIS A 1 215 ? 17.871 -7.290 -12.829 1.00 67.75 215 HIS A O 1
ATOM 1717 N N . HIS A 1 216 ? 19.774 -8.412 -13.288 1.00 67.00 216 HIS A N 1
ATOM 1718 C CA . HIS A 1 216 ? 19.313 -9.805 -13.096 1.00 67.00 216 HIS A CA 1
ATOM 1719 C C . HIS A 1 216 ? 18.559 -10.476 -14.258 1.00 67.00 216 HIS A C 1
ATOM 1721 O O . HIS A 1 216 ? 18.317 -11.679 -14.174 1.00 67.00 216 HIS A O 1
ATOM 1727 N N . ASN A 1 217 ? 18.268 -9.780 -15.362 1.00 74.31 217 ASN A N 1
ATOM 1728 C CA . ASN A 1 217 ? 17.670 -10.414 -16.541 1.00 74.31 217 ASN A CA 1
ATOM 1729 C C . ASN A 1 217 ? 18.727 -11.041 -17.466 1.00 74.31 217 ASN A C 1
ATOM 1731 O O . ASN A 1 217 ? 19.867 -10.577 -17.567 1.00 74.31 217 ASN A O 1
ATOM 1735 N N . HIS A 1 218 ? 18.334 -12.101 -18.177 1.00 77.12 218 HIS A N 1
ATOM 1736 C CA . HIS A 1 218 ? 19.177 -12.746 -19.184 1.00 77.12 218 HIS A CA 1
ATOM 1737 C C . HIS A 1 218 ? 19.482 -11.808 -20.359 1.00 77.12 218 HIS A C 1
ATOM 1739 O O . HIS A 1 218 ? 18.713 -10.900 -20.672 1.00 77.12 218 HIS A O 1
ATOM 1745 N N . SER A 1 219 ? 20.609 -12.057 -21.035 1.00 82.69 219 SER A N 1
ATOM 1746 C CA . SER A 1 219 ? 20.958 -11.364 -22.283 1.00 82.69 219 SER A CA 1
ATOM 1747 C C . SER A 1 219 ? 19.835 -11.482 -23.313 1.00 82.69 219 SER A C 1
ATOM 1749 O O . SER A 1 219 ? 19.181 -12.519 -23.390 1.00 82.69 219 SER A O 1
ATOM 1751 N N . PHE A 1 220 ? 19.648 -10.444 -24.135 1.00 85.56 220 PHE A N 1
ATOM 1752 C CA . PHE A 1 220 ? 18.642 -10.479 -25.195 1.00 85.56 220 PHE A CA 1
ATOM 1753 C C . PHE A 1 220 ? 18.845 -11.686 -26.114 1.00 85.56 220 PHE A C 1
ATOM 1755 O O . PHE A 1 220 ? 19.956 -11.924 -26.603 1.00 85.56 220 PHE A O 1
ATOM 1762 N N . VAL A 1 221 ? 17.756 -12.409 -26.367 1.00 86.19 221 VAL A N 1
ATOM 1763 C CA . VAL A 1 221 ? 17.733 -13.545 -27.286 1.00 86.19 221 VAL A CA 1
ATOM 1764 C C . VAL A 1 221 ? 17.989 -13.033 -28.699 1.00 86.19 221 VAL A C 1
ATOM 1766 O O . VAL A 1 221 ? 17.305 -12.129 -29.175 1.00 86.19 221 VAL A O 1
ATOM 1769 N N . VAL A 1 222 ? 18.997 -13.583 -29.374 1.00 86.06 222 VAL A N 1
ATOM 1770 C CA . VAL A 1 222 ? 19.229 -13.284 -30.790 1.00 86.06 222 VAL A CA 1
ATOM 1771 C C . VAL A 1 222 ? 18.261 -14.128 -31.599 1.00 86.06 222 VAL A C 1
ATOM 1773 O O . VAL A 1 222 ? 18.322 -15.353 -31.532 1.00 86.06 222 VAL A O 1
ATOM 1776 N N . ILE A 1 223 ? 17.380 -13.466 -32.339 1.00 84.44 223 ILE A N 1
ATOM 1777 C CA . ILE A 1 223 ? 16.462 -14.115 -33.271 1.00 84.44 223 ILE A CA 1
ATOM 1778 C C . ILE A 1 223 ? 17.104 -13.987 -34.656 1.00 84.44 223 ILE A C 1
ATOM 1780 O O . ILE A 1 223 ? 17.629 -12.925 -34.999 1.00 84.44 223 ILE A O 1
ATOM 1784 N N . THR A 1 224 ? 17.197 -15.099 -35.376 1.00 73.56 224 THR A N 1
ATOM 1785 C CA . THR A 1 224 ? 17.824 -15.185 -36.706 1.00 73.56 224 THR A CA 1
ATOM 1786 C C . THR A 1 224 ? 16.783 -15.192 -37.799 1.00 73.56 224 THR A C 1
ATOM 1788 O O . THR A 1 224 ? 15.788 -15.925 -37.605 1.00 73.56 224 THR A O 1
#

Nearest PDB structures (foldseek):
  7q47-assembly1_A  TM=7.942E-01  e=1.974E-05  Hafnia phage Enc34
  4gc5-assembly1_A  TM=7.954E-01  e=2.457E-01  Mus musculus
  7pnt-assembly1_c  TM=6.843E-01  e=1.605E-01  Mus musculus
  8csp-assembly1_5  TM=6.786E-01  e=1.510E-01  Homo sapiens
  6aax-assembly1_A  TM=6.832E-01  e=1.926E-01  Homo sapiens

Sequence (224 aa):
MPFITAKEGPPNVGSKIYTVQYFDENGNMVIRSDGSKAWRNNNPGNIVYNSRGFAVRHGAIGSAGGMAIFPDESTGRQALIALLKTADYQKLSVSDLPEKYDKHNATEYRRMLLSISKLDPNKLIKNLSPEEFERLRAAIERIEGWKEGHEDFIDKWYITGVHKKRGVITEYCVNQSGHSIWILKQEAIQLALEGRLHATLVHMKSGTIYLRPEHHNHSFVVIT

Secondary structure (DSSP, 8-state):
--EEEEEEEPPPTT--SPEEEEEETT--EEEEESS-HHHHTT-TT-PBP-TTSTTGGGT--E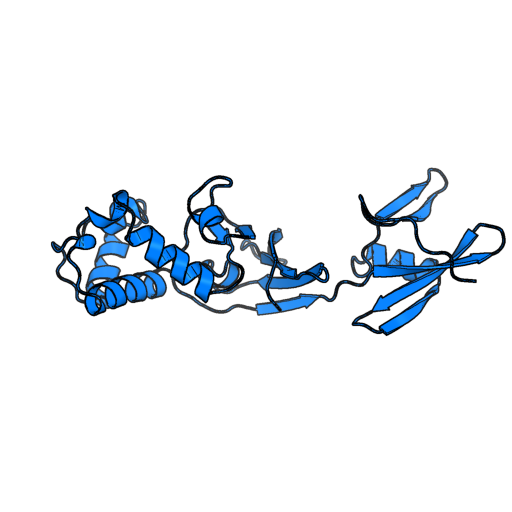EETTEEE-SSHHHHHHHHHHHHTSHHHHTSBTTTHHHHH-TTTHHHHHHHHHHHH---TTSBGGG--HHHHHHHHHHHHHHHT----EEEEE--EEEEEEEEETTEEEEEEEEETTEEEEEEHHHHHHHHHTTSEE-EEEE-TTS-EEEEPPTTPPPPPBP-

Solvent-accessible surface area (backbone atoms only — not comparable to full-atom values): 11998 Å² total; per-residue (Å²): 131,71,41,67,36,36,37,59,37,72,41,53,93,96,49,89,56,62,20,25,36,35,24,34,89,81,54,30,34,38,36,30,33,71,50,22,73,19,44,50,22,17,12,41,61,62,50,64,49,39,99,88,33,72,43,47,79,46,56,34,37,32,44,45,96,68,19,28,17,26,60,38,51,70,48,19,44,51,37,40,58,53,51,54,65,33,78,86,39,23,74,27,25,56,55,52,42,25,57,76,75,40,62,92,48,19,71,61,49,31,54,49,39,43,68,66,33,70,56,65,50,76,46,34,52,68,74,46,51,76,70,53,46,50,31,48,54,54,25,49,31,61,70,56,37,70,32,82,54,49,78,48,81,44,74,52,21,36,71,68,25,28,35,65,57,98,87,40,75,51,32,36,30,31,34,51,92,88,41,81,43,80,39,46,45,67,57,52,51,50,35,31,75,72,66,54,30,63,47,36,81,43,80,43,96,87,72,51,75,46,79,41,58,45,92,95,53,68,78,74,41,77,56,132

Radius of gyration: 23.75 Å; Cα contacts (8 Å, |Δi|>4): 443; chains: 1; bounding box: 55×36×67 Å

pLDDT: mean 92.58, std 6.89, range [58.72, 98.62]

Mean predicted aligned error: 6.46 Å

Foldseek 3Di:
DFFQAKEWADADVVDPDIWMWTQDPQRWIKIFYDFAPCQRQLALLQAFDDPPDLLVVQAFRYDDPRGTHHRHVVSNLVSVLVVCVDPVNQAAFLLRNLCVSPVPCSVVLSVQLCVQLVDDRGDGSVRDDPSSVVSNSVSSSVVSPGTGDDMDIQGAKEFQAFEDDPNHTFWTFIQDPNDTDIDGQVVQVVCVVVVNYDFDWDQDPVRDIGTAHDPPDDGHHYDD